Protein AF-A0A532D6Y1-F1 (afdb_monomer_lite)

Structure (mmCIF, N/CA/C/O backbone):
data_AF-A0A532D6Y1-F1
#
_entry.id   AF-A0A532D6Y1-F1
#
loop_
_atom_site.group_PDB
_atom_site.id
_atom_site.type_symbol
_atom_site.label_atom_id
_atom_site.label_alt_id
_atom_site.label_comp_id
_atom_site.label_asym_id
_atom_site.label_entity_id
_atom_site.label_seq_id
_atom_site.pdbx_PDB_ins_code
_atom_site.Cartn_x
_atom_site.Cartn_y
_atom_site.Cartn_z
_atom_site.occupancy
_atom_site.B_iso_or_equiv
_atom_site.auth_seq_id
_atom_site.auth_comp_id
_atom_site.auth_asym_id
_atom_site.auth_atom_id
_atom_site.pdbx_PDB_model_num
ATOM 1 N N . MET A 1 1 ? 25.777 5.889 53.634 1.00 52.03 1 MET A N 1
ATOM 2 C CA . MET A 1 1 ? 26.229 7.028 52.805 1.00 52.03 1 MET A CA 1
ATOM 3 C C . MET A 1 1 ? 25.010 7.654 52.154 1.00 52.03 1 MET A C 1
ATOM 5 O O . MET A 1 1 ? 24.353 7.003 51.359 1.00 52.03 1 MET A O 1
ATOM 9 N N . ILE A 1 2 ? 24.662 8.864 52.582 1.00 45.66 2 ILE A N 1
ATOM 10 C CA . ILE A 1 2 ? 23.444 9.592 52.211 1.00 45.66 2 ILE A CA 1
ATOM 11 C C . ILE A 1 2 ? 23.870 10.720 51.270 1.00 45.66 2 ILE A C 1
ATOM 13 O O . ILE A 1 2 ? 24.686 11.551 51.665 1.00 45.66 2 ILE A O 1
ATOM 17 N N . ARG A 1 3 ? 23.331 10.775 50.049 1.00 53.09 3 ARG A N 1
ATOM 18 C CA . ARG A 1 3 ? 23.412 11.973 49.201 1.00 53.09 3 ARG A CA 1
ATOM 19 C C . ARG A 1 3 ? 22.000 12.453 48.890 1.00 53.09 3 ARG A C 1
ATOM 21 O O . ARG A 1 3 ? 21.300 11.886 48.063 1.00 53.09 3 ARG A O 1
ATOM 28 N N . ARG A 1 4 ? 21.598 13.488 49.629 1.00 59.44 4 ARG A N 1
ATOM 29 C CA . ARG A 1 4 ? 20.444 14.345 49.350 1.00 59.44 4 ARG A CA 1
ATOM 30 C C . ARG A 1 4 ? 20.825 15.269 48.192 1.00 59.44 4 ARG A C 1
ATOM 32 O O . ARG A 1 4 ? 21.849 15.939 48.287 1.00 59.44 4 ARG A O 1
ATOM 39 N N . ILE A 1 5 ? 20.017 15.308 47.137 1.00 62.00 5 ILE A N 1
ATOM 40 C CA . ILE A 1 5 ? 20.066 16.360 46.115 1.00 62.00 5 ILE A CA 1
ATOM 41 C C . ILE A 1 5 ? 18.827 17.223 46.324 1.00 62.00 5 ILE A C 1
ATOM 43 O O . ILE A 1 5 ? 17.708 16.721 46.397 1.00 62.00 5 ILE A O 1
ATOM 47 N N . ALA A 1 6 ? 19.077 18.511 46.509 1.00 62.12 6 ALA A N 1
ATOM 48 C CA . ALA A 1 6 ? 18.110 19.554 46.779 1.00 62.12 6 ALA A CA 1
ATOM 49 C C . ALA A 1 6 ? 18.160 20.586 45.641 1.00 62.12 6 ALA A C 1
ATOM 51 O O . ALA A 1 6 ? 19.210 20.725 45.015 1.00 62.12 6 ALA A O 1
ATOM 52 N N . ILE A 1 7 ? 17.072 21.365 45.518 1.00 54.50 7 ILE A N 1
ATOM 53 C CA . ILE A 1 7 ? 16.975 22.670 44.827 1.00 54.50 7 ILE A CA 1
ATOM 54 C C . ILE A 1 7 ? 16.796 22.502 43.294 1.00 54.50 7 ILE A C 1
ATOM 56 O O . ILE A 1 7 ? 17.508 21.737 42.666 1.00 54.50 7 ILE A O 1
ATOM 60 N N . CYS A 1 8 ? 15.824 23.111 42.606 1.00 49.91 8 CYS A N 1
ATOM 61 C CA . CYS A 1 8 ? 15.426 24.513 42.677 1.00 49.91 8 CYS A CA 1
ATOM 62 C C . CYS A 1 8 ? 13.967 24.721 42.229 1.00 49.91 8 CYS A C 1
ATOM 64 O O . CYS A 1 8 ? 13.605 24.414 41.094 1.00 49.91 8 CYS A O 1
ATOM 66 N N . SER A 1 9 ? 13.157 25.295 43.117 1.00 57.44 9 SER A N 1
ATOM 67 C CA . SER A 1 9 ? 11.893 25.951 42.786 1.00 57.44 9 SER A CA 1
ATOM 68 C C . SER A 1 9 ? 12.198 27.379 42.344 1.00 57.44 9 SER A C 1
ATOM 70 O O . SER A 1 9 ? 12.789 28.139 43.108 1.00 57.44 9 SER A O 1
ATOM 72 N N . GLY A 1 10 ? 11.784 27.754 41.136 1.00 51.88 10 GLY A N 1
ATOM 73 C CA . GLY A 1 10 ? 11.929 29.109 40.613 1.00 51.88 10 GLY A CA 1
ATOM 74 C C . GLY A 1 10 ? 10.694 29.516 39.828 1.00 51.88 10 GLY A C 1
ATOM 75 O O . GLY A 1 10 ? 10.576 29.199 38.650 1.00 51.88 10 GLY A O 1
ATOM 76 N N . LEU A 1 11 ? 9.778 30.201 40.516 1.00 58.72 11 LEU A N 1
ATOM 77 C CA . LEU A 1 11 ? 8.664 30.945 39.938 1.00 58.72 11 LEU A CA 1
ATOM 78 C C . LEU A 1 11 ? 9.175 31.885 38.837 1.00 58.72 11 LEU A C 1
ATOM 80 O O . LEU A 1 11 ? 9.991 32.759 39.120 1.00 58.72 11 LEU A O 1
ATOM 84 N N . PHE A 1 12 ? 8.609 31.796 37.637 1.00 48.34 12 PHE A N 1
ATOM 85 C CA . PHE A 1 12 ? 8.594 32.920 36.704 1.00 48.34 12 PHE A CA 1
ATOM 86 C C . PHE A 1 12 ? 7.164 33.119 36.201 1.00 48.34 12 PHE A C 1
ATOM 88 O O . PHE A 1 12 ? 6.722 32.550 35.208 1.00 48.34 12 PHE A O 1
ATOM 95 N N . SER A 1 13 ? 6.419 33.896 36.989 1.00 63.44 13 SER A N 1
ATOM 96 C CA . SER A 1 13 ? 5.126 34.464 36.627 1.00 63.44 13 SER A CA 1
ATOM 97 C C . SER A 1 13 ? 5.389 35.692 35.756 1.00 63.44 13 SER A C 1
ATOM 99 O O . SER A 1 13 ? 5.771 36.744 36.267 1.00 63.44 13 SER A O 1
ATOM 101 N N . ILE A 1 14 ? 5.236 35.550 34.439 1.00 60.12 14 ILE A N 1
ATOM 102 C CA . ILE A 1 14 ? 5.132 36.685 33.515 1.00 60.12 14 ILE A CA 1
ATOM 103 C C . ILE A 1 14 ? 3.677 36.745 33.053 1.00 60.12 14 ILE A C 1
ATOM 105 O O . ILE A 1 14 ? 3.266 36.061 32.119 1.00 60.12 14 ILE A O 1
ATOM 109 N N . CYS A 1 15 ? 2.894 37.580 33.735 1.00 53.16 15 CYS A N 1
ATOM 110 C CA . CYS A 1 15 ? 1.608 38.071 33.251 1.00 53.16 15 CYS A CA 1
ATOM 111 C C . CYS A 1 15 ? 1.853 39.091 32.130 1.00 53.16 15 CYS A C 1
ATOM 113 O O . CYS A 1 15 ? 1.963 40.288 32.397 1.00 53.16 15 CYS A O 1
ATOM 115 N N . LEU A 1 16 ? 1.913 38.638 30.877 1.00 56.25 16 LEU A N 1
ATOM 116 C CA . LEU A 1 16 ? 1.782 39.527 29.723 1.00 56.25 16 LEU A CA 1
ATOM 117 C C . LEU A 1 16 ? 0.291 39.656 29.375 1.00 56.25 16 LEU A C 1
ATOM 119 O O . LEU A 1 16 ? -0.305 38.762 28.779 1.00 56.25 16 LEU A O 1
ATOM 123 N N . HIS A 1 17 ? -0.314 40.773 29.776 1.00 47.31 17 HIS A N 1
ATOM 124 C CA . HIS A 1 17 ? -1.652 41.167 29.340 1.00 47.31 17 HIS A CA 1
ATOM 125 C C . HIS A 1 17 ? -1.564 41.701 27.907 1.00 47.31 17 HIS A C 1
ATOM 127 O O . HIS A 1 17 ? -1.312 42.885 27.693 1.00 47.31 17 HIS A O 1
ATOM 133 N N . PHE A 1 18 ? -1.762 40.827 26.921 1.00 48.41 18 PHE A N 1
ATOM 134 C CA . PHE A 1 18 ? -2.023 41.248 25.547 1.00 48.41 18 PHE A CA 1
ATOM 135 C C . PHE A 1 18 ? -3.525 41.521 25.397 1.00 48.41 18 PHE A C 1
ATOM 137 O O . PHE A 1 18 ? -4.321 40.624 25.137 1.00 48.41 18 PHE A O 1
ATOM 144 N N . VAL A 1 19 ? -3.916 42.781 25.596 1.00 72.44 19 VAL A N 1
ATOM 145 C CA . VAL A 1 19 ? -5.193 43.313 25.104 1.00 72.44 19 VAL A CA 1
ATOM 146 C C . VAL A 1 19 ? -4.987 43.600 23.617 1.00 72.44 19 VAL A C 1
ATOM 148 O O . VAL A 1 19 ? -4.384 44.606 23.255 1.00 72.44 19 VAL A O 1
ATOM 151 N N . GLY A 1 20 ? -5.407 42.669 22.762 1.00 48.44 20 GLY A N 1
ATOM 152 C CA . GLY A 1 20 ? -5.287 42.767 21.307 1.00 48.44 20 GLY A CA 1
ATOM 153 C C . GLY A 1 20 ? -6.649 42.630 20.638 1.00 48.44 20 GLY A C 1
ATOM 154 O O . GLY A 1 20 ? -7.362 41.664 20.890 1.00 48.44 20 GLY A O 1
ATOM 155 N N . CYS A 1 21 ? -7.001 43.623 19.818 1.00 49.97 21 CYS A N 1
ATOM 156 C CA . CYS A 1 21 ? -8.245 43.746 19.063 1.00 49.97 21 CYS A CA 1
ATOM 157 C C . CYS A 1 21 ? -8.667 42.451 18.356 1.00 49.97 21 CYS A C 1
ATOM 159 O O . CYS A 1 21 ? -7.911 41.894 17.558 1.00 49.97 21 CYS A O 1
ATOM 161 N N . ALA A 1 22 ? -9.920 42.053 18.588 1.00 49.91 22 ALA A N 1
ATOM 162 C CA . ALA A 1 22 ? -10.629 41.048 17.812 1.00 49.91 22 ALA A CA 1
ATOM 163 C C . ALA A 1 22 ? -10.727 41.507 16.348 1.00 49.91 22 ALA A C 1
ATOM 165 O O . ALA A 1 22 ? -11.604 42.281 15.975 1.00 49.91 22 ALA A O 1
ATOM 166 N N . THR A 1 23 ? -9.772 41.066 15.534 1.00 61.91 23 THR A N 1
ATOM 167 C CA . THR A 1 23 ? -9.856 41.135 14.077 1.00 61.91 23 THR A CA 1
ATOM 168 C C . THR A 1 23 ? -10.396 39.781 13.658 1.00 61.91 23 THR A C 1
ATOM 170 O O . THR A 1 23 ? -9.687 38.779 13.715 1.00 61.91 23 THR A O 1
ATOM 173 N N . GLU A 1 24 ? -11.692 39.743 13.377 1.00 56.16 24 GLU A N 1
ATOM 174 C CA . GLU A 1 24 ? -12.427 38.562 12.942 1.00 56.16 24 GLU A CA 1
ATOM 175 C C . GLU A 1 24 ? -11.818 38.097 11.612 1.00 56.16 24 GLU A C 1
ATOM 177 O O . GLU A 1 24 ? -12.017 38.701 10.558 1.00 56.16 24 GLU A O 1
ATOM 182 N N . ALA A 1 25 ? -10.934 37.102 11.693 1.00 70.38 25 ALA A N 1
ATOM 183 C CA . ALA A 1 25 ? -10.268 36.544 10.531 1.00 70.38 25 ALA A CA 1
ATOM 184 C C . ALA A 1 25 ? -11.321 35.836 9.664 1.00 70.38 25 ALA A C 1
ATOM 186 O O . ALA A 1 25 ? -12.137 35.090 10.212 1.00 70.38 25 ALA A O 1
ATOM 187 N N . PRO A 1 26 ? -11.321 36.034 8.333 1.00 66.75 26 PRO A N 1
ATOM 188 C CA . PRO A 1 26 ? -12.218 35.304 7.456 1.00 66.75 26 PRO A CA 1
ATOM 189 C C . PRO A 1 26 ? -11.921 33.815 7.616 1.00 66.75 26 PRO A C 1
ATOM 191 O O . PRO A 1 26 ? -10.814 33.352 7.333 1.00 66.75 26 PRO A O 1
ATOM 194 N N . VAL A 1 27 ? -12.911 33.080 8.118 1.00 64.31 27 VAL A N 1
ATOM 195 C CA . VAL A 1 27 ? -12.910 31.623 8.129 1.00 64.31 27 VAL A CA 1
ATOM 196 C C . VAL A 1 27 ? -12.858 31.207 6.664 1.00 64.31 27 VAL A C 1
ATOM 198 O O . VAL A 1 27 ? -13.849 31.282 5.944 1.00 64.31 27 VAL A O 1
ATOM 201 N N . LEU A 1 28 ? -11.660 30.860 6.193 1.00 61.69 28 LEU A N 1
ATOM 202 C CA . LEU A 1 28 ? -11.470 30.162 4.931 1.00 61.69 28 LEU A CA 1
ATOM 203 C C . LEU A 1 28 ? -12.058 28.771 5.138 1.00 61.69 28 LEU A C 1
ATOM 205 O O . LEU A 1 28 ? -11.385 27.836 5.565 1.00 61.69 28 LEU A O 1
ATOM 209 N N . GLU A 1 29 ? -13.363 28.690 4.919 1.00 58.44 29 GLU A N 1
ATOM 210 C CA . GLU A 1 29 ? -14.120 27.460 4.820 1.00 58.44 29 GLU A CA 1
ATOM 211 C C . GLU A 1 29 ? -13.547 26.718 3.614 1.00 58.44 29 GLU A C 1
ATOM 213 O O . GLU A 1 29 ? -13.864 27.019 2.462 1.00 58.44 29 GLU A O 1
ATOM 218 N N . SER A 1 30 ? -12.575 25.840 3.882 1.00 60.78 30 SER A N 1
ATOM 219 C CA . SER A 1 30 ? -12.002 24.936 2.894 1.00 60.78 30 SER A CA 1
ATOM 220 C C . SER A 1 30 ? -13.152 24.165 2.276 1.00 60.78 30 SER A C 1
ATOM 222 O O . SER A 1 30 ? -13.682 23.231 2.878 1.00 60.78 30 SER A O 1
ATOM 224 N N . ALA A 1 31 ? -13.564 24.605 1.089 1.00 54.31 31 ALA A N 1
ATOM 225 C CA . ALA A 1 31 ? -14.539 23.918 0.279 1.00 54.31 31 ALA A CA 1
ATOM 226 C C . ALA A 1 31 ? -14.060 22.473 0.139 1.00 54.31 31 ALA A C 1
ATOM 228 O O . ALA A 1 31 ? -13.018 22.212 -0.463 1.00 54.31 31 ALA A O 1
ATOM 229 N N . LEU A 1 32 ? -14.803 21.550 0.751 1.00 50.78 32 LEU A N 1
ATOM 230 C CA . LEU A 1 32 ? -14.671 20.120 0.534 1.00 50.78 32 LEU A CA 1
ATOM 231 C C . LEU A 1 32 ? -14.993 19.865 -0.938 1.00 50.78 32 LEU A C 1
ATOM 233 O O . LEU A 1 32 ? -16.135 19.596 -1.309 1.00 50.78 32 LEU A O 1
ATOM 237 N N . THR A 1 33 ? -13.989 20.003 -1.800 1.00 49.78 33 THR A N 1
ATOM 238 C CA . THR A 1 33 ? -14.032 19.462 -3.148 1.00 49.78 33 THR A CA 1
ATOM 239 C C . THR A 1 33 ? -14.207 17.967 -2.974 1.00 49.78 33 THR A C 1
ATOM 241 O O . THR A 1 33 ? -13.297 17.270 -2.527 1.00 49.78 33 THR A O 1
ATOM 244 N N . THR A 1 34 ? -15.427 17.501 -3.226 1.00 51.66 34 THR A N 1
ATOM 245 C CA . THR A 1 34 ? -15.721 16.077 -3.321 1.00 51.66 34 THR A CA 1
ATOM 246 C C . THR A 1 34 ? -14.962 15.617 -4.550 1.00 51.66 34 THR A C 1
ATOM 248 O O . THR A 1 34 ? -15.377 15.882 -5.675 1.00 51.66 34 THR A O 1
ATOM 251 N N . ASP A 1 35 ? -13.765 15.098 -4.310 1.00 59.97 35 ASP A N 1
ATOM 252 C CA . ASP A 1 35 ? -12.865 14.614 -5.338 1.00 59.97 35 ASP A CA 1
ATOM 253 C C . ASP A 1 35 ? -13.557 13.410 -5.977 1.00 59.97 35 ASP A C 1
ATOM 255 O O . ASP A 1 35 ? -13.567 12.314 -5.416 1.00 59.97 35 ASP A O 1
ATOM 259 N N . ASP A 1 36 ? -14.212 13.639 -7.118 1.00 64.44 36 ASP A N 1
ATOM 260 C CA . ASP A 1 36 ? -14.901 12.634 -7.944 1.00 64.44 36 ASP A CA 1
ATOM 261 C C . ASP A 1 36 ? -13.874 11.729 -8.656 1.00 64.44 36 ASP A C 1
ATOM 263 O O . ASP A 1 36 ? -14.024 11.316 -9.808 1.00 64.44 36 ASP A O 1
ATOM 267 N N . SER A 1 37 ? -12.753 11.474 -7.977 1.00 74.62 37 SER A N 1
ATOM 268 C CA . SER A 1 37 ? -11.718 10.573 -8.427 1.00 74.62 37 SER A CA 1
ATOM 269 C C . SER A 1 37 ? -12.253 9.153 -8.315 1.00 74.62 37 SER A C 1
ATOM 271 O O . SER A 1 37 ? -12.848 8.733 -7.317 1.00 74.62 37 SER A O 1
ATOM 273 N N . LYS A 1 38 ? -12.058 8.402 -9.392 1.00 84.44 38 LYS A N 1
ATOM 274 C CA . LYS A 1 38 ? -12.411 6.993 -9.458 1.00 84.44 38 LYS A CA 1
ATOM 275 C C . LYS A 1 38 ? -11.779 6.249 -8.271 1.00 84.44 38 LYS A C 1
ATOM 277 O O . LYS A 1 38 ? -10.580 6.411 -8.040 1.00 84.44 38 LYS A O 1
ATOM 282 N N . PRO A 1 39 ? -12.533 5.381 -7.573 1.00 89.75 39 PRO A N 1
ATOM 283 C CA . PRO A 1 39 ? -12.017 4.663 -6.417 1.00 89.75 39 PRO A CA 1
ATOM 284 C C . PRO A 1 39 ? -10.792 3.830 -6.802 1.00 89.75 39 PRO A C 1
ATOM 286 O O . PRO A 1 39 ? -10.849 2.968 -7.690 1.00 89.75 39 PRO A O 1
ATOM 289 N N . THR A 1 40 ? -9.672 4.081 -6.129 1.00 95.19 40 THR A N 1
ATOM 290 C CA . THR A 1 40 ? -8.448 3.305 -6.305 1.00 95.19 40 THR A CA 1
ATOM 291 C C . THR A 1 40 ? -8.596 1.987 -5.558 1.00 95.19 40 THR A C 1
ATOM 293 O O . THR A 1 40 ? -8.738 1.961 -4.338 1.00 95.19 40 THR A O 1
ATOM 296 N N . THR A 1 41 ? -8.585 0.880 -6.296 1.00 96.56 41 THR A N 1
ATOM 297 C CA . THR A 1 41 ? -8.821 -0.458 -5.743 1.00 96.56 41 THR A CA 1
ATOM 298 C C . THR A 1 41 ? -7.575 -1.324 -5.805 1.00 96.56 41 THR A C 1
ATOM 300 O O . THR A 1 41 ? -6.733 -1.175 -6.693 1.00 96.56 41 THR A O 1
ATOM 303 N N . VAL A 1 42 ? -7.470 -2.250 -4.858 1.00 97.00 42 VAL A N 1
ATOM 304 C CA . VAL A 1 42 ? -6.396 -3.230 -4.764 1.00 97.00 42 VAL A CA 1
ATOM 305 C C . VAL A 1 42 ? -6.965 -4.609 -4.450 1.00 97.00 42 VAL A C 1
ATOM 307 O O . VAL A 1 42 ? -7.979 -4.723 -3.765 1.00 97.00 42 VAL A O 1
ATOM 310 N N . GLN A 1 43 ? -6.319 -5.653 -4.961 1.00 97.38 43 GLN A N 1
ATOM 311 C CA . GLN A 1 43 ? -6.691 -7.041 -4.708 1.00 97.38 43 GLN A CA 1
ATOM 312 C C . GLN A 1 43 ? -5.643 -7.680 -3.796 1.00 97.38 43 GLN A C 1
ATOM 314 O O . GLN A 1 43 ? -4.449 -7.601 -4.082 1.00 97.38 43 GLN A O 1
ATOM 319 N N . LEU A 1 44 ? -6.102 -8.317 -2.722 1.00 97.88 44 LEU A N 1
ATOM 320 C CA . LEU A 1 44 ? -5.303 -9.186 -1.868 1.00 97.88 44 LEU A CA 1
ATOM 321 C C . LEU A 1 44 ? -5.673 -10.637 -2.169 1.00 97.88 44 LEU A C 1
ATOM 323 O O . LEU A 1 44 ? -6.847 -11.011 -2.089 1.00 97.88 44 LEU A O 1
ATOM 327 N N . ASP A 1 45 ? -4.677 -11.444 -2.520 1.00 97.12 45 ASP A N 1
ATOM 328 C CA . ASP A 1 45 ? -4.883 -12.850 -2.888 1.00 97.12 45 ASP A CA 1
ATOM 329 C C . ASP A 1 45 ? -5.002 -13.769 -1.663 1.00 97.12 45 ASP A C 1
ATOM 331 O O . ASP A 1 45 ? -5.581 -14.852 -1.740 1.00 97.12 45 ASP A O 1
ATOM 335 N N . GLN A 1 46 ? -4.473 -13.333 -0.519 1.00 97.81 46 GLN A N 1
ATOM 336 C CA . GLN A 1 46 ? -4.479 -14.055 0.752 1.00 97.81 46 GLN A CA 1
ATOM 337 C C . GLN A 1 46 ? -4.746 -13.088 1.909 1.00 97.81 46 GLN A C 1
ATOM 339 O O . GLN A 1 46 ? -4.714 -11.870 1.730 1.00 97.81 46 GLN A O 1
ATOM 344 N N . ALA A 1 47 ? -5.033 -13.634 3.092 1.00 98.12 47 ALA A N 1
ATOM 345 C CA . ALA A 1 47 ? -5.152 -12.822 4.295 1.00 98.12 47 ALA A CA 1
ATOM 346 C C . ALA A 1 47 ? -3.775 -12.275 4.695 1.00 98.12 47 ALA A C 1
ATOM 348 O O . ALA A 1 47 ? -2.809 -13.031 4.750 1.00 98.12 47 ALA A O 1
ATOM 349 N N . VAL A 1 48 ? -3.695 -10.977 4.979 1.00 97.94 48 VAL A N 1
ATOM 350 C CA . VAL A 1 48 ? -2.450 -10.287 5.337 1.00 97.94 48 VAL A CA 1
ATOM 351 C C . VAL A 1 48 ? -2.624 -9.599 6.684 1.00 97.94 48 VAL A C 1
ATOM 353 O O . VAL A 1 48 ? -3.612 -8.906 6.932 1.00 97.94 48 VAL A O 1
ATOM 356 N N . HIS A 1 49 ? -1.649 -9.778 7.562 1.00 97.88 49 HIS A N 1
ATOM 357 C CA . HIS A 1 49 ? -1.551 -9.086 8.836 1.00 97.88 49 HIS A CA 1
ATOM 358 C C . HIS A 1 49 ? -0.840 -7.750 8.647 1.00 97.88 49 HIS A C 1
ATOM 360 O O . HIS A 1 49 ? 0.339 -7.719 8.304 1.00 97.88 49 HIS A O 1
ATOM 366 N N . PHE A 1 50 ? -1.524 -6.652 8.940 1.00 97.00 50 PHE A N 1
ATOM 367 C CA . PHE A 1 50 ? -0.946 -5.311 8.984 1.00 97.00 50 PHE A CA 1
ATOM 368 C C . PHE A 1 50 ? -0.894 -4.797 10.424 1.00 97.00 50 PHE A C 1
ATOM 370 O O . PHE A 1 50 ? -1.591 -5.302 11.307 1.00 97.00 50 PHE A O 1
ATOM 377 N N . SER A 1 51 ? -0.085 -3.769 10.665 1.00 96.06 51 SER A N 1
ATOM 378 C CA . SER A 1 51 ? -0.161 -2.999 11.910 1.00 96.06 51 SER A CA 1
ATOM 379 C C . SER A 1 51 ? -1.261 -1.948 11.812 1.00 96.06 51 SER A C 1
ATOM 381 O O . SER A 1 51 ? -1.430 -1.339 10.761 1.00 96.06 51 SER A O 1
ATOM 383 N N . THR A 1 52 ? -1.992 -1.696 12.892 1.00 97.00 52 THR A N 1
ATOM 384 C CA . THR A 1 52 ? -2.870 -0.526 13.027 1.00 97.00 52 THR A CA 1
ATOM 385 C C . THR A 1 52 ? -2.047 0.703 13.430 1.00 97.00 52 THR A C 1
ATOM 387 O O . THR A 1 52 ? -0.912 0.547 13.895 1.00 97.00 52 THR A O 1
ATOM 390 N N . PRO A 1 53 ? -2.576 1.933 13.293 1.00 95.50 53 PRO A N 1
ATOM 391 C CA . PRO A 1 53 ? -1.899 3.143 13.774 1.00 95.50 53 PRO A CA 1
ATOM 392 C C . PRO A 1 53 ? -1.526 3.106 15.266 1.00 95.50 53 PRO A C 1
ATOM 394 O O . PRO A 1 53 ? -0.561 3.741 15.682 1.00 95.50 53 PRO A O 1
ATOM 397 N N . GLU A 1 54 ? -2.253 2.328 16.070 1.00 94.94 54 GLU A N 1
ATOM 398 C CA . GLU A 1 54 ? -1.999 2.102 17.498 1.00 94.94 54 GLU A CA 1
ATOM 399 C C . GLU A 1 54 ? -0.939 1.015 17.759 1.00 94.94 54 GLU A C 1
ATOM 401 O O . GLU A 1 54 ? -0.613 0.728 18.911 1.00 94.94 54 GLU A O 1
ATOM 406 N N . GLY A 1 55 ? -0.409 0.389 16.704 1.00 92.31 55 GLY A N 1
ATOM 407 C CA . GLY A 1 55 ? 0.579 -0.686 16.773 1.00 92.31 55 GLY A CA 1
ATOM 40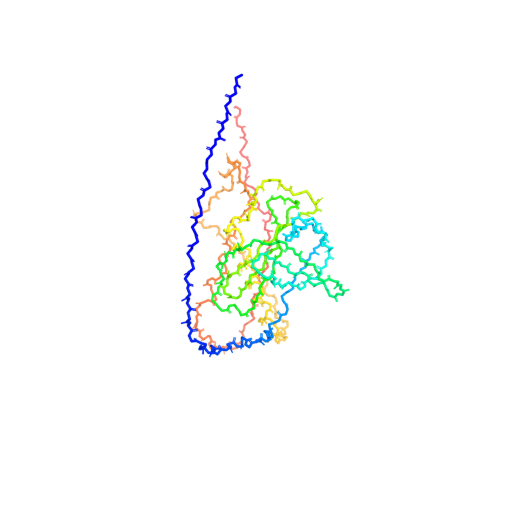8 C C . GLY A 1 55 ? -0.004 -2.075 17.050 1.00 92.31 55 GLY A C 1
ATOM 409 O O . GLY A 1 55 ? 0.760 -3.016 17.264 1.00 92.31 55 GLY A O 1
ATOM 410 N N . ALA A 1 56 ? -1.331 -2.233 17.052 1.00 94.75 56 ALA A N 1
ATOM 411 C CA . ALA A 1 56 ? -1.961 -3.547 17.151 1.00 94.75 56 ALA A CA 1
ATOM 412 C C . ALA A 1 56 ? -1.858 -4.302 15.816 1.00 94.75 56 ALA A C 1
ATOM 414 O O . ALA A 1 56 ? -1.690 -3.692 14.766 1.00 94.75 56 ALA A O 1
ATOM 415 N N . SER A 1 57 ? -1.982 -5.631 15.831 1.00 95.12 57 SER A N 1
ATOM 416 C CA . SER A 1 57 ? -2.083 -6.410 14.591 1.00 95.12 57 SER A CA 1
ATOM 417 C C . SER A 1 57 ? -3.540 -6.477 14.129 1.00 95.12 57 SER A C 1
ATOM 419 O O . SER A 1 57 ? -4.423 -6.829 14.914 1.00 95.12 57 SER A O 1
ATOM 421 N N . ALA A 1 58 ? -3.786 -6.165 12.858 1.00 96.69 58 ALA A N 1
ATOM 422 C CA . ALA A 1 58 ? -5.069 -6.323 12.188 1.00 96.69 58 ALA A CA 1
ATOM 423 C C . ALA A 1 58 ? -4.936 -7.307 11.023 1.00 96.69 58 ALA A C 1
ATOM 425 O O . ALA A 1 58 ? -4.047 -7.176 10.183 1.00 96.69 58 ALA A O 1
ATOM 426 N N . VAL A 1 59 ? -5.845 -8.280 10.960 1.00 98.06 59 VAL A N 1
ATOM 427 C CA . VAL A 1 59 ? -5.912 -9.244 9.856 1.00 98.06 59 VAL A CA 1
ATOM 428 C C . VAL A 1 59 ? -6.854 -8.706 8.792 1.00 98.06 59 VAL A C 1
ATOM 430 O O . VAL A 1 59 ? -8.040 -8.507 9.055 1.00 98.06 59 VAL A O 1
ATOM 433 N N . VAL A 1 60 ? -6.333 -8.490 7.590 1.00 98.12 60 VAL A N 1
ATOM 434 C CA . VAL A 1 60 ? -7.113 -8.105 6.415 1.00 98.12 60 VAL A CA 1
ATOM 435 C C . VAL A 1 60 ? -7.330 -9.363 5.575 1.00 98.12 60 VAL A C 1
ATOM 437 O O . VAL A 1 60 ? -6.351 -9.934 5.098 1.00 98.12 60 VAL A O 1
ATOM 440 N N . PRO A 1 61 ? -8.575 -9.846 5.413 1.00 98.12 61 PRO A N 1
ATOM 441 C CA . PRO A 1 61 ? -8.858 -11.019 4.589 1.00 98.12 61 PRO A CA 1
ATOM 442 C C . PRO A 1 61 ? -8.441 -10.846 3.120 1.00 98.12 61 PRO A C 1
ATOM 444 O O . PRO A 1 61 ? -8.215 -9.739 2.640 1.00 98.12 61 PRO A O 1
ATOM 447 N N . ALA A 1 62 ? -8.395 -11.953 2.378 1.00 97.88 62 ALA A N 1
ATOM 448 C CA . ALA A 1 62 ? -8.293 -11.891 0.922 1.00 97.88 62 ALA A CA 1
ATOM 449 C C . ALA A 1 62 ? -9.539 -11.206 0.330 1.00 97.88 62 ALA A C 1
ATOM 451 O O . ALA A 1 62 ? -10.661 -11.445 0.788 1.00 97.88 62 ALA A O 1
ATOM 452 N N . GLY A 1 63 ? -9.364 -10.383 -0.704 1.00 97.44 63 GLY A N 1
ATOM 453 C CA . GLY A 1 63 ? -10.472 -9.651 -1.314 1.00 97.44 63 GLY A CA 1
ATOM 454 C C . GLY A 1 63 ? -10.059 -8.401 -2.085 1.00 97.44 63 GLY A C 1
ATOM 455 O O . GLY A 1 63 ? -8.881 -8.067 -2.184 1.00 97.44 63 GLY A O 1
ATOM 456 N N . SER A 1 64 ? -11.062 -7.715 -2.636 1.00 97.25 64 SER A N 1
ATOM 457 C CA . SER A 1 64 ? -10.900 -6.412 -3.284 1.00 97.25 64 SER A CA 1
ATOM 458 C C . SER A 1 64 ? -11.216 -5.300 -2.290 1.00 97.25 64 SER A C 1
ATOM 460 O O . SER A 1 64 ? -12.272 -5.316 -1.651 1.00 97.25 64 SER A O 1
ATOM 462 N N . TYR A 1 65 ? -10.332 -4.312 -2.213 1.00 98.12 65 TYR A N 1
ATOM 463 C CA . TYR 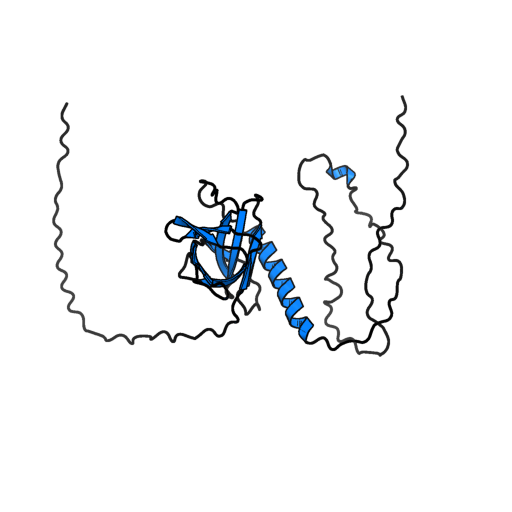A 1 65 ? -10.423 -3.195 -1.280 1.00 98.12 65 TYR A CA 1
ATOM 464 C C . TYR A 1 65 ? -10.271 -1.873 -2.018 1.00 98.12 65 TYR A C 1
ATOM 466 O O . TYR A 1 65 ? -9.379 -1.721 -2.849 1.00 98.12 65 TYR A O 1
ATOM 474 N N . GLU A 1 66 ? -11.125 -0.907 -1.702 1.00 97.56 66 GLU A N 1
ATOM 475 C CA . GLU A 1 66 ? -10.877 0.497 -2.016 1.00 97.56 66 GLU A CA 1
ATOM 476 C C . GLU A 1 66 ? -9.876 1.055 -0.998 1.00 97.56 66 GLU A C 1
ATOM 478 O O . GLU A 1 66 ? -10.022 0.837 0.208 1.00 97.56 66 GLU A O 1
ATOM 483 N N . VAL A 1 67 ? -8.849 1.745 -1.489 1.00 97.62 67 VAL A N 1
ATOM 484 C CA . VAL A 1 67 ? -7.757 2.283 -0.675 1.00 97.62 67 VAL A CA 1
ATOM 485 C C . VAL A 1 67 ? -7.888 3.797 -0.594 1.00 97.62 67 VAL A C 1
ATOM 487 O O . VAL A 1 67 ? -7.957 4.475 -1.619 1.00 97.62 67 VAL A O 1
ATOM 490 N N . LYS A 1 68 ? -7.901 4.326 0.630 1.00 96.31 68 LYS A N 1
ATOM 491 C CA . LYS A 1 68 ? -7.935 5.768 0.918 1.00 96.31 68 LYS A CA 1
ATOM 492 C C . LYS A 1 68 ? -6.866 6.138 1.931 1.00 96.31 68 LYS A C 1
ATOM 494 O O . LYS A 1 68 ? -6.493 5.321 2.767 1.00 96.31 68 LYS A O 1
ATOM 499 N N . THR A 1 69 ? -6.400 7.379 1.895 1.00 96.44 69 THR A N 1
ATOM 500 C CA . THR A 1 69 ? -5.534 7.914 2.950 1.00 96.44 69 THR A CA 1
ATOM 501 C C . THR A 1 69 ? -6.375 8.368 4.141 1.00 96.44 69 THR A C 1
ATOM 503 O O . THR A 1 69 ? -7.464 8.920 3.979 1.00 96.44 69 THR A O 1
ATOM 506 N N . VAL A 1 70 ? -5.880 8.125 5.355 1.00 96.56 70 VAL A N 1
ATOM 507 C CA . VAL A 1 70 ? -6.470 8.645 6.594 1.00 96.56 70 VAL A CA 1
ATOM 508 C C . VAL A 1 70 ? -5.369 9.340 7.382 1.00 96.56 70 VAL A C 1
ATOM 510 O O . VAL A 1 70 ? -4.552 8.712 8.050 1.00 96.56 70 VAL A O 1
ATOM 513 N N . GLY A 1 71 ? -5.325 10.666 7.280 1.00 94.88 71 GLY A N 1
ATOM 514 C CA . GLY A 1 71 ? -4.215 11.446 7.822 1.00 94.88 71 GLY A CA 1
ATOM 515 C C . GLY A 1 71 ? -2.907 11.209 7.058 1.00 94.88 71 GLY A C 1
ATOM 516 O O . GLY A 1 71 ? -2.913 10.834 5.889 1.00 94.88 71 GLY A O 1
ATOM 517 N N . ALA A 1 72 ? -1.777 11.465 7.721 1.00 94.38 72 ALA A N 1
ATOM 518 C CA . ALA A 1 72 ? -0.454 11.466 7.088 1.00 94.38 72 ALA A CA 1
ATOM 519 C C . ALA A 1 72 ? 0.286 10.115 7.139 1.00 94.38 72 ALA A C 1
ATOM 521 O O . ALA A 1 72 ? 1.338 9.987 6.526 1.00 94.38 72 ALA A O 1
ATOM 522 N N . ALA A 1 73 ? -0.208 9.141 7.907 1.00 96.06 73 ALA A N 1
ATOM 523 C CA . ALA A 1 73 ? 0.521 7.904 8.211 1.00 96.06 73 ALA A CA 1
ATOM 524 C C . ALA A 1 73 ? -0.407 6.684 8.368 1.00 96.06 73 ALA A C 1
ATOM 526 O O . ALA A 1 73 ? -0.113 5.746 9.112 1.00 96.06 73 ALA A O 1
ATOM 527 N N . ALA A 1 74 ? -1.569 6.708 7.713 1.00 97.44 74 ALA A N 1
ATOM 528 C CA . ALA A 1 74 ? -2.477 5.573 7.721 1.00 97.44 74 ALA A CA 1
ATOM 529 C C . ALA A 1 74 ? -3.246 5.443 6.406 1.00 97.44 74 ALA A C 1
ATOM 531 O O . ALA A 1 74 ? -3.542 6.426 5.720 1.00 97.44 74 ALA A O 1
ATOM 532 N N . LEU A 1 75 ? -3.584 4.198 6.086 1.00 98.19 75 LEU A N 1
ATOM 533 C CA . LEU A 1 75 ? -4.428 3.826 4.962 1.00 98.19 75 LEU A CA 1
ATOM 534 C C . LEU A 1 75 ? -5.716 3.197 5.482 1.00 98.19 75 LEU A C 1
ATOM 536 O O . LEU A 1 75 ? -5.698 2.403 6.419 1.00 98.19 75 LEU A O 1
ATOM 540 N N . GLN A 1 76 ? -6.835 3.535 4.857 1.00 98.12 76 GLN A N 1
ATOM 541 C CA . GLN A 1 76 ? -8.110 2.865 5.046 1.00 98.12 76 GLN A CA 1
ATOM 542 C C . GLN A 1 76 ? -8.358 1.902 3.890 1.00 98.12 76 GLN A C 1
ATOM 544 O O . GLN A 1 76 ? -8.313 2.297 2.726 1.00 98.12 76 GLN A O 1
ATOM 549 N N . LEU A 1 77 ? -8.660 0.653 4.235 1.00 98.38 77 LEU A N 1
ATOM 550 C CA . LEU A 1 77 ? -9.068 -0.402 3.319 1.00 98.38 77 LEU A CA 1
ATOM 551 C C . LEU A 1 77 ? -10.563 -0.652 3.492 1.00 98.38 77 LEU A C 1
ATOM 553 O O . LEU A 1 77 ? -10.996 -1.184 4.517 1.00 98.38 77 LEU A O 1
ATOM 557 N N . ALA A 1 78 ? -11.355 -0.267 2.497 1.00 98.06 78 ALA A N 1
ATOM 558 C CA . ALA A 1 78 ? -12.797 -0.474 2.488 1.00 98.06 78 ALA A CA 1
ATOM 559 C C . ALA A 1 78 ? -13.155 -1.668 1.578 1.00 98.06 78 ALA A C 1
ATOM 561 O O . ALA A 1 78 ? -13.010 -1.570 0.357 1.00 98.06 78 ALA A O 1
ATOM 562 N N . PRO A 1 79 ? -13.598 -2.814 2.131 1.00 97.62 79 PRO A N 1
ATOM 563 C CA . PRO A 1 79 ? -14.093 -3.925 1.319 1.00 97.62 79 PRO A CA 1
ATOM 564 C C . PRO A 1 79 ? -15.449 -3.579 0.688 1.00 97.62 79 PRO A C 1
ATOM 566 O O . PRO A 1 79 ? -16.220 -2.802 1.247 1.00 97.62 79 PRO A O 1
ATOM 569 N N . SER A 1 80 ? -15.815 -4.235 -0.417 1.00 91.12 80 SER A N 1
ATOM 570 C CA . SER A 1 80 ? -17.083 -3.985 -1.137 1.00 91.12 80 SER A CA 1
ATOM 571 C C . SER A 1 80 ? -18.378 -4.330 -0.371 1.00 91.12 80 SER A C 1
ATOM 573 O O . SER A 1 80 ? -19.463 -4.215 -0.932 1.00 91.12 80 SER A O 1
ATOM 575 N N . GLY A 1 81 ? -18.304 -4.759 0.891 1.00 89.62 81 GLY A N 1
ATOM 576 C CA . GLY A 1 81 ? -19.472 -5.182 1.672 1.00 89.62 81 GLY A CA 1
ATOM 577 C C . GLY A 1 81 ? -19.204 -5.366 3.165 1.00 89.62 81 GLY A C 1
ATOM 578 O O . GLY A 1 81 ? -19.800 -6.241 3.786 1.00 89.62 81 GLY A O 1
ATOM 579 N N . GLY A 1 82 ? -18.288 -4.590 3.746 1.00 93.62 82 GLY A N 1
ATOM 580 C CA . GLY A 1 82 ? -17.897 -4.739 5.149 1.00 93.62 82 GLY A CA 1
ATOM 581 C C . GLY A 1 82 ? -17.429 -3.436 5.785 1.00 93.62 82 GLY A C 1
ATOM 582 O O . GLY A 1 82 ? -17.446 -2.378 5.157 1.00 93.62 82 GLY A O 1
ATOM 583 N N . ALA A 1 83 ? -17.020 -3.520 7.050 1.00 97.06 83 ALA A N 1
ATOM 584 C CA . ALA A 1 83 ? -16.469 -2.376 7.762 1.00 97.06 83 ALA A CA 1
ATOM 585 C C . ALA A 1 83 ? -15.065 -2.032 7.228 1.00 97.06 83 ALA A C 1
ATOM 587 O O . ALA A 1 83 ? -14.278 -2.948 6.965 1.00 97.06 83 ALA A O 1
ATOM 588 N N . PRO A 1 84 ? -14.734 -0.739 7.077 1.00 97.75 84 PRO A N 1
ATOM 589 C CA . PRO A 1 84 ? -13.394 -0.327 6.693 1.00 97.75 84 PRO A CA 1
ATOM 590 C C . PRO A 1 84 ? -12.386 -0.640 7.804 1.00 97.75 84 PRO A C 1
ATOM 592 O O . PRO A 1 84 ? -12.693 -0.504 8.989 1.00 97.75 84 PRO A O 1
ATOM 595 N N . LEU A 1 85 ? -11.166 -1.010 7.416 1.00 98.12 85 LEU A N 1
ATOM 596 C CA . LEU A 1 85 ? -10.039 -1.210 8.328 1.00 98.12 85 LEU A CA 1
ATOM 597 C C . LEU A 1 85 ? -9.013 -0.099 8.131 1.00 98.12 85 LEU A C 1
ATOM 599 O O . LEU A 1 85 ? -8.748 0.290 6.998 1.00 98.12 85 LEU A O 1
ATOM 603 N N . VAL A 1 86 ? -8.423 0.397 9.219 1.00 98.25 86 VAL A N 1
ATOM 604 C CA . VAL A 1 86 ? -7.342 1.389 9.165 1.00 98.25 86 VAL A CA 1
ATOM 605 C C . VAL A 1 86 ? -6.030 0.710 9.539 1.00 98.25 86 VAL A C 1
ATOM 607 O O . VAL A 1 86 ? -5.926 0.094 10.599 1.00 98.25 86 VAL A O 1
ATOM 610 N N . ILE A 1 87 ? -5.036 0.828 8.666 1.00 98.00 87 ILE A N 1
ATOM 611 C CA . ILE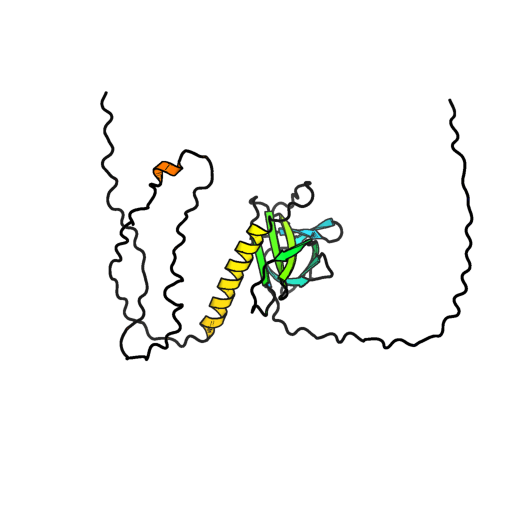 A 1 87 ? -3.700 0.261 8.834 1.00 98.00 87 ILE A CA 1
ATOM 612 C C . ILE A 1 87 ? -2.657 1.378 8.878 1.00 98.00 87 ILE A C 1
ATOM 614 O O . ILE A 1 87 ? -2.815 2.420 8.239 1.00 98.00 87 ILE A O 1
ATOM 618 N N . ALA A 1 88 ? -1.594 1.166 9.643 1.00 96.75 88 ALA A N 1
ATOM 619 C CA . ALA A 1 88 ? -0.440 2.046 9.691 1.00 96.75 88 ALA A CA 1
ATOM 620 C C . ALA A 1 88 ? 0.306 2.010 8.356 1.00 96.75 88 ALA A C 1
ATOM 622 O O . ALA A 1 88 ? 0.509 0.947 7.766 1.00 96.75 88 ALA A O 1
ATOM 623 N N . ALA A 1 89 ? 0.742 3.182 7.913 1.00 96.56 89 ALA A N 1
ATOM 624 C CA . ALA A 1 89 ? 1.563 3.340 6.727 1.00 96.56 89 ALA A CA 1
ATOM 625 C C . ALA A 1 89 ? 2.636 4.405 6.972 1.00 96.56 89 ALA A C 1
ATOM 627 O O . ALA A 1 89 ? 2.436 5.351 7.734 1.00 96.56 89 ALA A O 1
ATOM 628 N N . ALA A 1 90 ? 3.778 4.263 6.317 1.00 94.75 90 ALA A N 1
ATOM 629 C CA . ALA A 1 90 ? 4.840 5.251 6.335 1.00 94.75 90 ALA A CA 1
ATOM 630 C C . ALA A 1 90 ? 4.746 6.152 5.094 1.00 94.75 90 ALA A C 1
ATOM 632 O O . ALA A 1 90 ? 4.478 5.645 4.003 1.00 94.75 90 ALA A O 1
ATOM 633 N N . PRO A 1 91 ? 5.001 7.465 5.224 1.00 95.00 91 PRO A N 1
ATOM 634 C CA . PRO A 1 91 ? 5.199 8.337 4.076 1.00 95.00 91 PRO A CA 1
ATOM 635 C C . PRO A 1 91 ? 6.311 7.818 3.169 1.00 95.00 91 PRO A C 1
ATOM 637 O O . PRO A 1 91 ? 7.426 7.550 3.620 1.00 95.00 91 PRO A O 1
ATOM 640 N N . SER A 1 92 ? 6.013 7.729 1.882 1.00 92.69 92 SER A N 1
ATOM 641 C CA . SER A 1 92 ? 6.954 7.393 0.824 1.00 92.69 92 SER A CA 1
ATOM 642 C C . SER A 1 92 ? 6.875 8.447 -0.280 1.00 92.69 92 SER A C 1
ATOM 644 O O . SER A 1 92 ? 5.894 9.179 -0.416 1.00 92.69 92 SER A O 1
ATOM 646 N N . ALA A 1 93 ? 7.942 8.574 -1.063 1.00 89.12 93 ALA A N 1
ATOM 647 C CA . ALA A 1 93 ? 7.970 9.464 -2.214 1.00 89.12 93 ALA A CA 1
ATOM 648 C C . ALA A 1 93 ? 8.326 8.651 -3.451 1.00 89.12 93 ALA A C 1
ATOM 650 O O . ALA A 1 93 ? 9.351 7.960 -3.488 1.00 89.12 93 ALA A O 1
ATOM 651 N N . HIS A 1 94 ? 7.492 8.752 -4.480 1.00 85.50 94 HIS A N 1
ATOM 652 C CA . HIS A 1 94 ? 7.712 8.048 -5.732 1.00 85.50 94 HIS A CA 1
ATOM 653 C C . HIS A 1 94 ? 7.838 9.051 -6.869 1.00 85.50 94 HIS A C 1
ATOM 655 O O . HIS A 1 94 ? 7.089 10.021 -6.961 1.00 85.50 94 HIS A O 1
ATOM 661 N N . ALA A 1 95 ? 8.793 8.798 -7.767 1.00 78.50 95 ALA A N 1
ATOM 662 C CA . ALA A 1 95 ? 8.891 9.526 -9.022 1.00 78.50 95 ALA A CA 1
ATOM 663 C C . ALA A 1 95 ? 7.685 9.158 -9.901 1.00 78.50 95 ALA A C 1
ATOM 665 O O . ALA A 1 95 ? 7.736 8.223 -10.705 1.00 78.50 95 ALA A O 1
ATOM 666 N N . TYR A 1 96 ? 6.579 9.865 -9.695 1.00 72.81 96 TYR A N 1
ATOM 667 C CA . TYR A 1 96 ? 5.356 9.718 -10.467 1.00 72.81 96 TYR A CA 1
ATOM 668 C C . TYR A 1 96 ? 5.493 10.523 -11.760 1.00 72.81 96 TYR A C 1
ATOM 670 O O . TYR A 1 96 ? 5.964 11.663 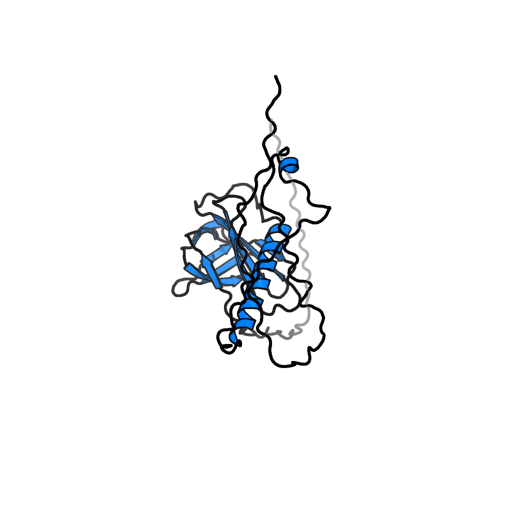-11.758 1.00 72.81 96 TYR A O 1
ATOM 678 N N . ARG A 1 97 ? 5.179 9.907 -12.904 1.00 72.50 97 ARG A N 1
ATOM 679 C CA . ARG A 1 97 ? 5.376 10.561 -14.204 1.00 72.50 97 ARG A CA 1
ATOM 680 C C . ARG A 1 97 ? 4.372 11.695 -14.391 1.00 72.50 97 ARG A C 1
ATOM 682 O O . ARG A 1 97 ? 3.190 11.549 -14.092 1.00 72.50 97 ARG A O 1
ATOM 689 N N . ALA A 1 98 ? 4.840 12.780 -15.007 1.00 66.62 98 ALA A N 1
ATOM 690 C CA . ALA A 1 98 ? 3.975 13.843 -15.498 1.00 66.62 98 ALA A CA 1
ATOM 691 C C . ALA A 1 98 ? 2.878 13.260 -16.412 1.00 66.62 98 ALA A C 1
ATOM 693 O O . ALA A 1 98 ? 3.181 12.552 -17.375 1.00 66.62 98 ALA A O 1
ATOM 694 N N . GLY A 1 99 ? 1.615 13.560 -16.095 1.00 74.81 99 GLY A N 1
ATOM 695 C CA . GLY A 1 99 ? 0.443 13.168 -16.888 1.00 74.81 99 GLY A CA 1
ATOM 696 C C . GLY A 1 99 ? -0.432 12.065 -16.289 1.00 74.81 99 GLY A C 1
ATOM 697 O O . GLY A 1 99 ? -1.423 11.693 -16.912 1.00 74.81 99 GLY A O 1
ATOM 698 N N . GLN A 1 100 ? -0.109 11.542 -15.107 1.00 80.56 100 GLN A N 1
ATOM 699 C CA . GLN A 1 100 ? -0.963 10.566 -14.438 1.00 80.56 100 GLN A CA 1
ATOM 700 C C . GLN A 1 100 ? -1.968 11.278 -13.521 1.00 80.56 100 GLN A C 1
ATOM 702 O O . GLN A 1 100 ? -1.593 11.946 -12.564 1.00 80.56 100 GLN A O 1
ATOM 707 N N . THR A 1 101 ? -3.251 11.168 -13.862 1.00 87.44 101 THR A N 1
ATOM 708 C CA . THR A 1 101 ? -4.349 11.942 -13.255 1.00 87.44 101 THR A CA 1
ATOM 709 C C . THR A 1 101 ? -5.140 11.171 -12.205 1.00 87.44 101 THR A C 1
ATOM 711 O O . THR A 1 101 ? -6.052 11.725 -11.608 1.00 87.44 101 THR A O 1
ATOM 714 N N . GLU A 1 102 ? -4.825 9.892 -12.004 1.00 90.62 102 GLU A N 1
ATOM 715 C CA . GLU A 1 102 ? -5.505 9.020 -11.046 1.00 90.62 102 GLU A CA 1
ATOM 716 C C . GLU A 1 102 ? -4.504 8.513 -9.991 1.00 90.62 102 GLU A C 1
ATOM 718 O O . GLU A 1 102 ? -3.336 8.262 -10.335 1.00 90.62 102 GLU A O 1
ATOM 723 N N . PRO A 1 103 ? -4.937 8.332 -8.729 1.00 93.44 103 PRO A N 1
ATOM 724 C CA . PRO A 1 103 ? -4.131 7.666 -7.717 1.00 93.44 103 PRO A CA 1
ATOM 725 C C . PRO A 1 103 ? -3.939 6.186 -8.062 1.00 93.44 103 PRO A C 1
ATOM 727 O O . PRO A 1 103 ? -4.771 5.558 -8.725 1.00 93.44 103 PRO A O 1
ATOM 730 N N . LEU A 1 104 ? -2.840 5.610 -7.582 1.00 93.94 104 LEU A N 1
ATOM 731 C CA . LEU A 1 104 ? -2.460 4.228 -7.848 1.00 93.94 104 LEU A CA 1
ATOM 732 C C . LEU A 1 104 ? -2.274 3.458 -6.538 1.00 93.94 104 LEU A C 1
ATOM 734 O O . LEU A 1 104 ? -1.478 3.857 -5.697 1.00 93.94 104 LEU A O 1
ATOM 738 N N . ALA A 1 105 ? -2.947 2.315 -6.404 1.00 96.19 105 ALA A N 1
ATOM 739 C CA . ALA A 1 105 ? -2.711 1.354 -5.329 1.00 96.19 105 ALA A CA 1
ATOM 740 C C . ALA A 1 105 ? -2.102 0.073 -5.895 1.00 96.19 105 ALA A C 1
ATOM 742 O O . ALA A 1 105 ? -2.525 -0.421 -6.946 1.00 96.19 105 ALA A O 1
ATOM 743 N N . VAL A 1 106 ? -1.104 -0.469 -5.202 1.00 95.38 106 VAL A N 1
ATOM 744 C CA . VAL A 1 106 ? -0.343 -1.631 -5.654 1.00 95.38 106 VAL A CA 1
ATOM 745 C C . VAL A 1 106 ? 0.042 -2.508 -4.473 1.00 95.38 106 VAL A C 1
ATOM 747 O O . VAL A 1 106 ? 0.493 -2.004 -3.453 1.00 95.38 106 VAL A O 1
ATOM 750 N N . VAL A 1 107 ? -0.094 -3.821 -4.643 1.00 96.56 107 VAL A N 1
ATOM 751 C CA . VAL A 1 107 ? 0.436 -4.833 -3.722 1.00 96.56 107 VAL A CA 1
ATOM 752 C C . VAL A 1 107 ? 1.664 -5.469 -4.359 1.00 96.56 107 VAL A C 1
ATOM 754 O O . VAL A 1 107 ? 1.626 -5.822 -5.542 1.00 96.56 107 VAL A O 1
ATOM 757 N N . MET A 1 108 ? 2.754 -5.573 -3.603 1.00 94.75 108 MET A N 1
ATOM 758 C CA . MET A 1 108 ? 4.049 -6.050 -4.083 1.00 94.75 108 MET A CA 1
ATOM 759 C C . MET A 1 108 ? 4.668 -7.006 -3.063 1.00 94.75 108 MET A C 1
ATOM 761 O O . MET A 1 108 ? 4.821 -6.617 -1.904 1.00 94.75 108 MET A O 1
ATOM 765 N N . PRO A 1 109 ? 5.083 -8.214 -3.479 1.00 94.25 109 PRO A N 1
ATOM 766 C CA . PRO A 1 109 ? 5.798 -9.111 -2.583 1.00 94.25 109 PRO A CA 1
ATOM 767 C C . PRO A 1 109 ? 7.101 -8.458 -2.110 1.00 94.25 109 PRO A C 1
ATOM 769 O O . PRO A 1 109 ? 7.727 -7.696 -2.854 1.00 94.25 109 PRO A O 1
ATOM 772 N N . GLY A 1 110 ? 7.484 -8.752 -0.871 1.00 90.31 110 GLY A N 1
ATOM 773 C CA . GLY A 1 110 ? 8.746 -8.310 -0.303 1.00 90.31 110 GLY A CA 1
ATOM 774 C C . GLY A 1 110 ? 9.942 -9.180 -0.666 1.00 90.31 110 GLY A C 1
ATOM 775 O O . GLY A 1 110 ? 9.836 -10.106 -1.467 1.00 90.31 110 GLY A O 1
ATOM 776 N N . ASP A 1 111 ? 11.084 -8.873 -0.044 1.00 87.88 111 ASP A N 1
ATOM 777 C CA . ASP A 1 111 ? 12.306 -9.684 -0.162 1.00 87.88 111 ASP A CA 1
ATOM 778 C C . ASP A 1 111 ? 12.146 -11.073 0.487 1.00 87.88 111 ASP A C 1
ATOM 780 O O . ASP A 1 111 ? 12.820 -12.024 0.095 1.00 87.88 111 ASP A O 1
ATOM 784 N N . ASP A 1 112 ? 11.253 -11.185 1.474 1.00 88.81 112 ASP A N 1
ATOM 785 C CA . ASP A 1 112 ? 10.856 -12.438 2.113 1.00 88.81 112 ASP A CA 1
ATOM 786 C C . ASP A 1 112 ? 9.462 -12.864 1.626 1.00 88.81 112 ASP A C 1
ATOM 788 O O . ASP A 1 112 ? 8.586 -12.018 1.429 1.00 88.81 112 ASP A O 1
ATOM 792 N N . GLU A 1 113 ? 9.249 -14.173 1.450 1.00 92.00 113 GLU A N 1
ATOM 793 C CA . GLU A 1 113 ? 7.981 -14.737 0.958 1.00 92.00 113 GLU A CA 1
ATOM 794 C C . GLU A 1 113 ? 6.789 -14.409 1.867 1.00 92.00 113 GLU A C 1
ATOM 796 O O . GLU A 1 113 ? 5.648 -14.369 1.403 1.00 92.00 113 GLU A O 1
ATOM 801 N N . ASP A 1 114 ? 7.047 -14.156 3.150 1.00 94.56 114 ASP A N 1
ATOM 802 C CA . ASP A 1 114 ? 6.029 -13.794 4.122 1.00 94.56 114 ASP A CA 1
ATOM 803 C C . ASP A 1 114 ? 5.657 -12.309 4.064 1.00 94.56 114 ASP A C 1
ATOM 805 O O . ASP A 1 114 ? 4.617 -11.932 4.595 1.00 94.56 114 ASP A O 1
ATOM 809 N N . THR A 1 115 ? 6.472 -11.455 3.436 1.00 94.19 115 THR A N 1
ATOM 810 C CA . THR A 1 115 ? 6.294 -9.997 3.464 1.00 94.19 115 THR A CA 1
ATOM 811 C C . THR A 1 115 ? 5.470 -9.500 2.280 1.00 94.19 115 THR A C 1
ATOM 813 O O . THR A 1 115 ? 5.713 -9.848 1.123 1.00 94.19 115 THR A O 1
ATOM 816 N N . GLN A 1 116 ? 4.526 -8.606 2.563 1.00 95.62 116 GLN A N 1
ATOM 817 C CA . GLN A 1 116 ? 3.736 -7.899 1.564 1.00 95.62 116 GLN A CA 1
ATOM 818 C C . GLN A 1 116 ? 3.808 -6.393 1.752 1.00 95.62 116 GLN A C 1
ATOM 820 O O . GLN A 1 116 ? 3.669 -5.884 2.861 1.00 95.62 116 GLN A O 1
ATOM 825 N N . TYR A 1 117 ? 3.942 -5.671 0.649 1.00 96.38 117 TYR A N 1
ATOM 826 C CA . TYR A 1 117 ? 3.937 -4.219 0.639 1.00 96.38 117 TYR A CA 1
ATOM 827 C C . TYR A 1 117 ? 2.687 -3.716 -0.065 1.00 96.38 117 TYR A C 1
ATOM 829 O O . TYR A 1 117 ? 2.420 -4.076 -1.210 1.00 96.38 117 TYR A O 1
ATOM 837 N N . LEU A 1 118 ? 1.929 -2.856 0.609 1.00 97.06 118 LEU A N 1
ATOM 838 C CA . LEU A 1 118 ? 0.832 -2.109 0.011 1.00 97.06 118 LEU A CA 1
ATOM 839 C C . LEU A 1 118 ? 1.273 -0.662 -0.181 1.00 97.06 118 LEU A C 1
ATOM 841 O O . LEU A 1 118 ? 1.496 0.064 0.785 1.00 97.06 118 LEU A O 1
ATOM 845 N N . LEU A 1 119 ? 1.367 -0.244 -1.436 1.00 96.38 119 LEU A N 1
ATOM 846 C CA . LEU A 1 119 ? 1.733 1.110 -1.818 1.00 96.38 119 LEU A CA 1
ATOM 847 C C . LEU A 1 119 ? 0.498 1.832 -2.332 1.00 96.38 119 LEU A C 1
ATOM 849 O O . LEU A 1 119 ? -0.206 1.327 -3.207 1.00 96.38 119 LEU A O 1
ATOM 853 N N . PHE A 1 120 ? 0.273 3.034 -1.824 1.00 96.25 120 PHE A N 1
ATOM 854 C CA . PHE A 1 120 ? -0.718 3.968 -2.331 1.00 96.25 120 PHE A CA 1
ATOM 855 C C . PHE A 1 120 ? -0.009 5.250 -2.752 1.00 96.25 120 PHE A C 1
ATOM 857 O O . PHE A 1 120 ? 0.595 5.915 -1.918 1.00 96.25 120 PHE A O 1
ATOM 864 N N . VAL A 1 121 ? -0.064 5.590 -4.036 1.00 95.00 121 VAL A N 1
ATOM 865 C CA . VAL A 1 121 ? 0.618 6.748 -4.618 1.00 95.00 121 VAL A CA 1
ATOM 866 C C . VAL A 1 121 ? -0.422 7.732 -5.134 1.00 95.00 121 VAL A C 1
ATOM 868 O O . VAL A 1 121 ? -1.269 7.390 -5.962 1.00 95.00 121 VAL A O 1
ATOM 871 N N . GLN A 1 122 ? -0.354 8.957 -4.629 1.00 93.56 122 GLN A N 1
ATOM 872 C CA . GLN A 1 122 ? -1.183 10.079 -5.038 1.00 93.56 122 GLN A CA 1
ATOM 873 C C . GLN A 1 122 ? -0.670 10.685 -6.351 1.00 93.56 122 GLN A C 1
ATOM 875 O O . GLN A 1 122 ? 0.437 10.412 -6.817 1.00 93.56 122 GLN A O 1
ATOM 880 N N . THR A 1 123 ? -1.496 11.519 -6.977 1.00 91.38 123 THR A N 1
ATOM 881 C CA . THR A 1 123 ? -1.201 12.126 -8.284 1.00 91.38 123 THR A CA 1
ATOM 882 C C . THR A 1 123 ? -0.034 13.112 -8.261 1.00 91.38 123 THR A C 1
ATOM 884 O O . THR A 1 123 ? 0.567 13.373 -9.300 1.00 91.38 123 THR A O 1
ATOM 887 N N . ASP A 1 124 ? 0.303 13.655 -7.092 1.00 90.12 124 ASP A N 1
ATOM 888 C CA . ASP A 1 124 ? 1.464 14.523 -6.866 1.00 90.12 124 ASP A CA 1
ATOM 889 C C . ASP A 1 124 ? 2.771 13.739 -6.619 1.00 90.12 124 ASP A C 1
ATOM 891 O O . ASP A 1 124 ? 3.841 14.336 -6.501 1.00 90.12 124 ASP A O 1
ATOM 895 N N . GLY A 1 125 ? 2.698 12.404 -6.572 1.00 90.75 125 GLY A N 1
ATOM 896 C CA . GLY A 1 125 ? 3.816 11.505 -6.291 1.00 90.75 125 GLY A CA 1
ATOM 897 C C . GLY A 1 125 ? 4.109 11.284 -4.808 1.00 90.75 125 GLY A C 1
ATOM 898 O O . GLY A 1 125 ? 4.985 10.469 -4.487 1.00 90.75 125 GLY A O 1
ATOM 899 N N . ALA A 1 126 ? 3.373 11.940 -3.904 1.00 92.94 126 ALA A N 1
ATOM 900 C CA . ALA A 1 126 ? 3.358 11.550 -2.503 1.00 92.94 126 ALA A CA 1
ATOM 901 C C . ALA A 1 126 ? 2.749 10.148 -2.378 1.00 92.94 126 ALA A C 1
ATOM 903 O O . ALA A 1 126 ? 1.826 9.778 -3.106 1.00 92.94 126 ALA A O 1
ATOM 904 N N . GLY A 1 127 ? 3.293 9.339 -1.479 1.00 93.75 127 GLY A N 1
ATOM 905 C CA . GLY A 1 127 ? 2.840 7.978 -1.275 1.00 93.75 127 GLY A CA 1
ATOM 906 C C . GLY A 1 127 ? 2.761 7.599 0.190 1.00 93.75 127 GLY A C 1
ATOM 907 O O . GLY A 1 127 ? 3.331 8.245 1.069 1.00 93.75 127 GLY A O 1
ATOM 908 N N . LEU A 1 128 ? 2.024 6.527 0.435 1.00 96.19 128 LEU A N 1
ATOM 909 C CA . LEU A 1 128 ? 2.002 5.810 1.693 1.00 96.19 128 LEU A CA 1
ATOM 910 C C . LEU A 1 128 ? 2.329 4.347 1.417 1.00 96.19 128 LEU A C 1
ATOM 912 O O . LEU A 1 128 ? 1.784 3.738 0.495 1.00 96.19 128 LEU A O 1
ATOM 916 N N . GLU A 1 129 ? 3.205 3.791 2.240 1.00 96.25 129 GLU A N 1
ATOM 917 C CA . GLU A 1 129 ? 3.643 2.403 2.178 1.00 96.25 129 GLU A CA 1
ATOM 918 C C . GLU A 1 129 ? 3.276 1.699 3.483 1.00 96.25 129 GLU A C 1
ATOM 920 O O . GLU A 1 129 ? 3.706 2.101 4.565 1.00 96.25 129 GLU A O 1
ATOM 925 N N . ALA A 1 130 ? 2.470 0.647 3.392 1.00 96.19 130 ALA A N 1
ATOM 926 C CA . ALA A 1 130 ? 2.166 -0.235 4.508 1.00 96.19 130 ALA A CA 1
ATOM 927 C C . ALA A 1 130 ? 2.855 -1.585 4.307 1.00 96.19 130 ALA A C 1
ATOM 929 O O . ALA A 1 130 ? 2.837 -2.145 3.210 1.00 96.19 130 ALA A O 1
ATOM 930 N N . VAL A 1 131 ? 3.426 -2.117 5.386 1.00 95.44 131 VAL A N 1
ATOM 931 C CA . VAL A 1 131 ? 4.072 -3.433 5.403 1.00 95.44 131 VAL A CA 1
ATOM 932 C C . VAL A 1 131 ? 3.158 -4.410 6.128 1.00 95.44 131 VAL A C 1
ATOM 934 O O . VAL A 1 131 ? 2.710 -4.147 7.247 1.00 95.44 131 VAL A O 1
ATOM 937 N N . GLY A 1 132 ? 2.872 -5.527 5.476 1.00 95.56 132 GLY A N 1
ATOM 938 C CA . GLY A 1 132 ? 2.098 -6.632 6.009 1.00 95.56 132 GLY A CA 1
ATOM 939 C C . GLY A 1 132 ? 2.861 -7.952 5.936 1.00 95.56 132 GLY A C 1
ATOM 940 O O . GLY A 1 132 ? 3.892 -8.053 5.274 1.00 95.56 132 GLY A O 1
ATOM 941 N N . SER A 1 133 ? 2.351 -8.961 6.637 1.00 96.50 133 SER A N 1
ATOM 942 C CA . SER A 1 133 ? 2.901 -10.319 6.643 1.00 96.50 133 SER A CA 1
ATOM 943 C C . SER A 1 133 ? 1.793 -11.369 6.526 1.00 96.50 133 SER A C 1
ATOM 945 O O . SER A 1 133 ? 0.701 -11.161 7.058 1.00 96.50 133 SER A O 1
ATOM 947 N N . TYR A 1 134 ? 2.034 -12.489 5.842 1.00 96.88 134 TYR A N 1
ATOM 948 C CA . TYR A 1 134 ? 1.052 -13.580 5.764 1.00 96.88 134 TYR A CA 1
ATOM 949 C C . TYR A 1 134 ? 0.962 -14.379 7.071 1.00 96.88 134 TYR A C 1
ATOM 951 O O . TYR A 1 134 ? -0.128 -14.779 7.478 1.00 96.88 134 TYR A O 1
ATOM 959 N N . SER A 1 135 ? 2.083 -14.586 7.760 1.00 95.81 135 SER A N 1
ATOM 960 C CA . SER A 1 135 ? 2.160 -15.331 9.022 1.00 95.81 135 SER A CA 1
ATOM 961 C C . SER A 1 135 ? 1.745 -14.510 10.247 1.00 95.81 135 SER A C 1
ATOM 963 O O . SER A 1 135 ? 1.479 -15.071 11.313 1.00 95.81 135 SER A O 1
ATOM 965 N N . GLY A 1 136 ? 1.728 -13.180 10.119 1.00 92.69 136 GLY A N 1
ATOM 966 C CA . GLY A 1 136 ? 1.572 -12.251 11.237 1.00 92.69 136 GLY A CA 1
ATOM 967 C C . GLY A 1 136 ? 2.844 -12.044 12.058 1.00 92.69 136 GLY A C 1
ATOM 968 O O . GLY A 1 136 ? 2.822 -11.287 13.034 1.00 92.69 136 GLY A O 1
ATOM 969 N N . ILE A 1 137 ? 3.957 -12.677 11.680 1.00 88.19 137 ILE A N 1
ATOM 970 C CA . ILE A 1 137 ? 5.255 -12.479 12.319 1.00 88.19 137 ILE A CA 1
ATOM 971 C C . ILE A 1 137 ? 5.887 -11.223 11.728 1.00 88.19 137 ILE A C 1
ATOM 973 O O . ILE A 1 137 ? 6.434 -11.224 10.632 1.00 88.19 137 ILE A O 1
ATOM 977 N N . GLN A 1 138 ? 5.844 -10.134 12.488 1.00 80.38 138 GLN A N 1
ATOM 978 C CA . GLN A 1 138 ? 6.559 -8.919 12.121 1.00 80.38 138 GLN A CA 1
ATOM 979 C C . GLN A 1 138 ? 7.987 -8.952 12.657 1.00 80.38 138 GLN A C 1
ATOM 981 O O . GLN A 1 138 ? 8.235 -9.199 13.845 1.00 80.38 138 GLN A O 1
ATOM 986 N N . THR A 1 139 ? 8.943 -8.662 11.783 1.00 74.12 139 THR A N 1
ATOM 987 C CA . THR A 1 139 ? 10.343 -8.496 12.158 1.00 74.12 139 THR A CA 1
ATOM 988 C C . THR A 1 139 ? 10.452 -7.345 13.156 1.00 74.12 139 THR A C 1
ATOM 990 O O . THR A 1 139 ? 10.038 -6.225 12.880 1.00 74.12 139 THR A O 1
ATOM 993 N N . ARG A 1 140 ? 11.050 -7.589 14.329 1.00 72.00 140 ARG A N 1
ATOM 994 C CA . ARG A 1 140 ? 11.278 -6.545 15.352 1.00 72.00 140 ARG A CA 1
ATOM 995 C C . ARG A 1 140 ? 12.324 -5.500 14.939 1.00 72.00 140 ARG A C 1
ATOM 997 O O . ARG A 1 140 ? 12.635 -4.609 15.727 1.00 72.00 140 ARG A O 1
ATOM 1004 N N . ALA A 1 141 ? 12.907 -5.637 13.749 1.00 68.50 141 ALA A N 1
ATOM 1005 C CA . ALA A 1 141 ? 13.817 -4.651 13.202 1.00 68.50 141 ALA A CA 1
ATOM 1006 C C . ALA A 1 141 ? 13.007 -3.396 12.830 1.00 68.50 141 ALA A C 1
ATOM 1008 O O . ALA A 1 141 ? 12.032 -3.508 12.086 1.00 68.50 141 ALA A O 1
ATOM 1009 N N . PRO A 1 142 ? 13.363 -2.213 13.350 1.00 57.94 142 PRO A N 1
ATOM 1010 C CA . PRO A 1 142 ? 12.641 -0.991 13.037 1.00 57.94 142 PRO A CA 1
ATOM 1011 C C . PRO A 1 142 ? 12.718 -0.696 11.533 1.00 57.94 142 PRO A C 1
ATOM 1013 O O . PRO A 1 142 ? 13.787 -0.390 11.014 1.00 57.94 142 PRO A O 1
ATOM 1016 N N . GLY A 1 143 ? 11.565 -0.794 10.864 1.00 57.75 143 GLY A N 1
ATOM 1017 C CA . GLY A 1 143 ? 11.259 -0.151 9.587 1.00 57.75 143 GLY A CA 1
ATOM 1018 C C . GLY A 1 143 ? 12.225 -0.443 8.443 1.00 57.75 143 GLY A C 1
ATOM 1019 O O . GLY A 1 143 ? 12.855 0.481 7.933 1.00 57.75 143 GLY A O 1
ATOM 1020 N N . LEU A 1 144 ? 12.294 -1.694 7.983 1.00 62.16 144 LEU A N 1
ATOM 1021 C CA . LEU A 1 144 ? 12.778 -1.968 6.628 1.00 62.16 144 LEU A CA 1
ATOM 1022 C C . LEU A 1 144 ? 11.680 -1.556 5.637 1.00 62.16 144 LEU A C 1
ATOM 1024 O O . LEU A 1 144 ? 10.899 -2.380 5.163 1.00 62.16 144 LEU A O 1
ATOM 1028 N N . LEU A 1 145 ? 11.589 -0.249 5.386 1.00 65.88 145 LEU A N 1
ATOM 1029 C CA . LEU A 1 145 ? 10.896 0.258 4.204 1.00 65.88 145 LEU A CA 1
ATOM 1030 C C . LEU A 1 145 ? 11.578 -0.333 2.970 1.00 65.88 145 LEU A C 1
ATOM 1032 O O . LEU A 1 145 ? 12.804 -0.515 2.979 1.00 65.88 145 LEU A O 1
ATOM 1036 N N . ILE A 1 146 ? 10.809 -0.620 1.917 1.00 71.31 146 ILE A N 1
ATOM 1037 C CA . ILE A 1 146 ? 11.414 -1.013 0.647 1.00 71.31 146 ILE A CA 1
ATOM 1038 C C . ILE A 1 146 ? 12.431 0.054 0.234 1.00 71.31 146 ILE A C 1
ATOM 1040 O O . ILE A 1 146 ? 12.199 1.261 0.356 1.00 71.31 146 ILE A O 1
ATOM 1044 N N . SER A 1 147 ? 13.569 -0.395 -0.300 1.00 72.81 147 SER A N 1
ATOM 1045 C CA . SER A 1 147 ? 14.512 0.515 -0.943 1.00 72.81 147 SER A CA 1
ATOM 1046 C C . SER A 1 147 ? 13.767 1.341 -2.001 1.00 72.81 147 SER A C 1
ATOM 1048 O O . SER A 1 147 ? 13.164 0.749 -2.904 1.00 72.81 147 SER A O 1
ATOM 1050 N N . PRO A 1 148 ? 13.827 2.687 -1.965 1.00 71.19 148 PRO A N 1
ATOM 1051 C CA . PRO A 1 148 ? 13.068 3.547 -2.876 1.00 71.19 148 PRO A CA 1
ATOM 1052 C C . PRO A 1 148 ? 13.220 3.191 -4.365 1.00 71.19 148 PRO A C 1
ATOM 1054 O O . PRO A 1 148 ? 12.319 3.440 -5.161 1.00 71.19 148 PRO A O 1
ATOM 1057 N N . GLY A 1 149 ? 14.347 2.586 -4.761 1.00 75.50 149 GLY A N 1
ATOM 1058 C CA . GLY A 1 149 ? 14.572 2.141 -6.137 1.00 75.50 149 GLY A CA 1
ATOM 1059 C C . GLY A 1 149 ? 13.675 0.977 -6.579 1.00 75.50 149 GLY A C 1
ATOM 1060 O O . GLY A 1 149 ? 13.216 0.965 -7.721 1.00 75.50 149 GLY A O 1
ATOM 1061 N N . GLN A 1 150 ? 13.389 0.016 -5.695 1.00 80.00 150 GLN A N 1
ATOM 1062 C CA . GLN A 1 150 ? 12.555 -1.142 -6.037 1.00 80.00 150 GLN A CA 1
ATOM 1063 C C . GLN A 1 150 ? 11.078 -0.757 -6.157 1.00 80.00 150 GLN A C 1
ATOM 1065 O O . GLN A 1 150 ? 10.427 -1.116 -7.142 1.00 80.00 150 GLN A O 1
ATOM 1070 N N . SER A 1 151 ? 10.566 0.040 -5.215 1.00 80.12 151 SER A N 1
ATOM 1071 C CA . SER A 1 151 ? 9.181 0.516 -5.271 1.00 80.12 151 SER A CA 1
ATOM 1072 C C . SER A 1 151 ? 8.920 1.373 -6.509 1.00 80.12 151 SER A C 1
ATOM 1074 O O . SER A 1 151 ? 7.885 1.224 -7.157 1.00 80.12 151 SER A O 1
ATOM 1076 N N . GLN A 1 152 ? 9.876 2.216 -6.912 1.00 81.88 152 GLN A N 1
ATOM 1077 C CA . GLN A 1 152 ? 9.747 3.023 -8.128 1.00 81.88 152 GLN A CA 1
ATOM 1078 C C . GLN A 1 152 ? 9.653 2.183 -9.404 1.00 81.88 152 GLN A C 1
ATOM 1080 O O . GLN A 1 152 ? 8.808 2.472 -10.254 1.00 81.88 152 GLN A O 1
ATOM 1085 N N . LEU A 1 153 ? 10.482 1.145 -9.550 1.00 82.38 153 LEU A N 1
ATOM 1086 C CA . LEU A 1 153 ? 10.447 0.276 -10.731 1.00 82.38 153 LEU A CA 1
ATOM 1087 C C . LEU A 1 153 ? 9.074 -0.397 -10.874 1.00 82.38 153 LEU A C 1
ATOM 1089 O O . LEU A 1 153 ? 8.491 -0.447 -11.962 1.00 82.38 153 LEU A O 1
ATOM 1093 N N . TYR A 1 154 ? 8.530 -0.881 -9.761 1.00 83.88 154 TYR A N 1
ATOM 1094 C CA . TYR A 1 154 ? 7.244 -1.561 -9.760 1.00 83.88 154 TYR A CA 1
ATOM 1095 C C . TYR A 1 154 ? 6.086 -0.589 -10.031 1.00 83.88 154 TYR A C 1
ATOM 1097 O O . TYR A 1 154 ? 5.235 -0.858 -10.882 1.00 83.88 154 TYR A O 1
ATOM 1105 N N . VAL A 1 155 ? 6.079 0.583 -9.386 1.00 83.75 155 VAL A N 1
ATOM 1106 C CA . VAL A 1 155 ? 5.079 1.633 -9.642 1.00 83.75 155 VAL A CA 1
ATOM 1107 C C . VAL A 1 155 ? 5.088 2.038 -11.119 1.00 83.75 155 VAL A C 1
ATOM 1109 O O . VAL A 1 155 ? 4.027 2.112 -11.740 1.00 83.75 155 VAL A O 1
ATOM 1112 N N . GLN A 1 156 ? 6.268 2.217 -11.722 1.00 85.12 156 GLN A N 1
ATOM 1113 C CA . GLN A 1 156 ? 6.384 2.574 -13.138 1.00 85.12 156 GLN A CA 1
ATOM 1114 C C . GLN A 1 156 ? 5.850 1.482 -14.069 1.00 85.12 156 GLN A C 1
ATOM 1116 O O . GLN A 1 156 ? 5.086 1.786 -14.988 1.00 85.12 156 GLN A O 1
ATOM 1121 N N . THR A 1 157 ? 6.207 0.215 -13.843 1.00 84.75 157 THR A N 1
ATOM 1122 C CA . THR A 1 157 ? 5.721 -0.895 -14.684 1.00 84.75 157 THR A CA 1
ATOM 1123 C C . THR A 1 157 ? 4.205 -1.062 -14.572 1.00 84.75 157 THR A C 1
ATOM 1125 O O . THR A 1 157 ? 3.522 -1.223 -15.591 1.00 84.75 157 THR A O 1
ATOM 1128 N N . LYS A 1 158 ? 3.643 -0.922 -13.363 1.00 85.19 158 LYS A N 1
ATOM 1129 C CA . LYS A 1 158 ? 2.193 -0.982 -13.147 1.00 85.19 158 LYS A CA 1
ATOM 1130 C C . LYS A 1 158 ? 1.467 0.197 -13.800 1.00 85.19 158 LYS A C 1
ATOM 1132 O O . LYS A 1 158 ? 0.485 -0.032 -14.508 1.00 85.19 158 LYS A O 1
ATOM 1137 N N . ALA A 1 159 ? 1.977 1.420 -13.647 1.00 83.06 159 ALA A N 1
ATOM 1138 C CA . ALA A 1 159 ? 1.422 2.623 -14.275 1.00 83.06 159 ALA A CA 1
ATOM 1139 C C . ALA A 1 159 ? 1.430 2.546 -15.814 1.00 83.06 159 ALA A C 1
ATOM 1141 O O . ALA A 1 159 ? 0.470 2.943 -16.476 1.00 83.06 159 ALA A O 1
ATOM 1142 N N . MET A 1 160 ? 2.483 1.979 -16.410 1.00 82.81 160 MET A N 1
ATOM 1143 C CA . MET A 1 160 ? 2.522 1.758 -17.859 1.00 82.81 160 MET A CA 1
ATOM 1144 C C . MET A 1 160 ? 1.454 0.750 -18.304 1.00 82.81 160 MET A C 1
ATOM 1146 O O . MET A 1 160 ? 0.764 0.980 -19.298 1.00 82.81 160 MET A O 1
ATOM 1150 N N . SER A 1 161 ? 1.266 -0.339 -17.551 1.00 80.75 161 SER A N 1
ATOM 1151 C CA . SER A 1 161 ? 0.269 -1.365 -17.883 1.00 80.75 161 SER A CA 1
ATOM 1152 C C . SER A 1 161 ? -1.180 -0.859 -17.803 1.00 80.75 161 SER A C 1
ATOM 1154 O O . SER A 1 161 ? -2.008 -1.237 -18.636 1.00 80.75 161 SER A O 1
ATOM 1156 N N . SER A 1 162 ? -1.497 0.038 -16.859 1.00 75.62 162 SER A N 1
ATOM 1157 C CA . SER A 1 162 ? -2.840 0.622 -16.733 1.00 75.62 162 SER A CA 1
ATOM 1158 C C . SER A 1 162 ? -3.153 1.592 -17.876 1.00 75.62 162 SER A C 1
ATOM 1160 O O . SER A 1 162 ? -4.258 1.551 -18.424 1.00 75.62 162 SER A O 1
ATOM 1162 N N . SER A 1 163 ? -2.168 2.389 -18.307 1.00 73.69 163 SER A N 1
ATOM 1163 C CA . SER A 1 163 ? -2.302 3.290 -19.459 1.00 73.69 163 SER A CA 1
ATOM 1164 C C . SER A 1 163 ? -2.616 2.531 -20.755 1.00 73.69 163 SER A C 1
ATOM 1166 O O . SER A 1 163 ? -3.515 2.920 -21.506 1.00 73.69 163 SER A O 1
ATOM 1168 N N . LEU A 1 164 ? -1.941 1.396 -20.985 1.00 73.81 164 LEU A N 1
ATOM 1169 C CA . LEU A 1 164 ? -2.193 0.540 -22.150 1.00 73.81 164 LEU A CA 1
ATOM 1170 C C . LEU A 1 164 ? -3.614 -0.038 -22.144 1.00 73.81 164 LEU A C 1
ATOM 1172 O O . LEU A 1 164 ? -4.258 -0.114 -23.191 1.00 73.81 164 LEU A O 1
ATOM 1176 N N . ARG A 1 165 ? -4.132 -0.406 -20.966 1.00 70.19 165 ARG A N 1
ATOM 1177 C CA . ARG A 1 165 ? -5.482 -0.970 -20.837 1.00 70.19 165 ARG A CA 1
ATOM 1178 C C . ARG A 1 165 ? -6.575 0.067 -21.102 1.00 70.19 165 ARG A C 1
ATOM 1180 O O . ARG A 1 165 ? -7.604 -0.289 -21.669 1.00 70.19 165 ARG A O 1
ATOM 1187 N N . SER A 1 166 ? -6.342 1.329 -20.734 1.00 64.50 166 SER A N 1
ATOM 1188 C CA . SER A 1 166 ? -7.291 2.425 -20.974 1.00 64.50 166 SER A CA 1
ATOM 1189 C C . SER A 1 166 ? -7.478 2.700 -22.473 1.00 64.50 166 SER A C 1
ATOM 1191 O O . SER A 1 166 ? -8.607 2.745 -22.955 1.00 64.50 166 SER A O 1
ATOM 1193 N N . LYS A 1 167 ? -6.384 2.755 -23.249 1.00 63.16 167 LYS A N 1
ATOM 1194 C CA . LYS A 1 167 ? -6.449 2.999 -24.705 1.00 63.16 167 LYS A CA 1
ATOM 1195 C C . LYS A 1 167 ? -7.065 1.855 -25.519 1.00 63.16 167 LYS A C 1
ATOM 1197 O O . LYS A 1 167 ? -7.531 2.086 -26.628 1.00 63.16 167 LYS A O 1
ATOM 1202 N N . SER A 1 168 ? -7.080 0.628 -24.997 1.00 60.16 168 SER A N 1
ATOM 1203 C CA . SER A 1 168 ? -7.592 -0.532 -25.740 1.00 60.16 168 SER A CA 1
ATOM 1204 C C . SER A 1 168 ? -9.123 -0.603 -25.809 1.00 60.16 168 SER A C 1
ATOM 1206 O O . SER A 1 168 ? -9.639 -1.435 -26.555 1.00 60.16 168 SER A O 1
ATOM 1208 N N . LYS A 1 169 ? -9.859 0.211 -25.037 1.00 59.66 169 LYS A N 1
ATOM 1209 C CA . LYS A 1 169 ? -11.331 0.148 -24.998 1.00 59.66 169 LYS A CA 1
ATOM 1210 C C . LYS A 1 169 ? -12.009 0.740 -26.245 1.00 59.66 169 LYS A C 1
ATOM 1212 O O . LYS A 1 169 ? -13.157 0.399 -26.501 1.00 59.66 169 LYS A O 1
ATOM 1217 N N . ASP A 1 170 ? -11.274 1.510 -27.049 1.00 56.44 170 ASP A N 1
ATOM 1218 C CA . ASP A 1 170 ? -11.759 2.099 -28.308 1.00 56.44 170 ASP A CA 1
ATOM 1219 C C . ASP A 1 170 ? -11.274 1.351 -29.562 1.00 56.44 170 ASP A C 1
ATOM 1221 O O . ASP A 1 170 ? -11.457 1.821 -30.688 1.00 56.44 170 ASP A O 1
ATOM 1225 N N . ILE A 1 171 ? -10.654 0.174 -29.407 1.00 54.59 171 ILE A N 1
ATOM 1226 C CA . ILE A 1 171 ? -10.272 -0.646 -30.560 1.00 54.59 171 ILE A CA 1
ATOM 1227 C C . ILE A 1 171 ? -11.524 -1.356 -31.076 1.00 54.59 171 ILE A C 1
ATOM 1229 O O . ILE A 1 171 ? -11.904 -2.429 -30.611 1.00 54.59 171 ILE A O 1
ATOM 1233 N N . VAL A 1 172 ? -12.155 -0.706 -32.053 1.00 55.28 172 VAL A N 1
ATOM 1234 C CA . VAL A 1 172 ? -13.078 -1.293 -33.026 1.00 55.28 172 VAL A CA 1
ATOM 1235 C C . VAL A 1 172 ? -12.525 -2.644 -33.479 1.00 55.28 172 VAL A C 1
ATOM 1237 O O . VAL A 1 172 ? -11.348 -2.748 -33.813 1.00 55.28 172 VAL A O 1
ATOM 1240 N N . GLU A 1 173 ? -13.375 -3.668 -33.467 1.00 51.81 173 GLU A N 1
ATOM 1241 C CA . GLU A 1 173 ? -13.099 -5.039 -33.895 1.00 51.81 173 GLU A CA 1
ATOM 1242 C C . GLU A 1 173 ? -12.499 -5.054 -35.316 1.00 51.81 173 GLU A C 1
ATOM 1244 O O . GLU A 1 173 ? -13.206 -5.059 -36.323 1.00 51.81 173 GLU A O 1
ATOM 1249 N N . VAL A 1 174 ? -11.168 -4.990 -35.418 1.00 53.38 174 VAL A N 1
ATOM 1250 C CA . VAL A 1 174 ? -10.464 -5.122 -36.695 1.00 53.38 174 VAL A CA 1
ATOM 1251 C C . VAL A 1 174 ? -10.533 -6.595 -37.073 1.00 53.38 174 VAL A C 1
ATOM 1253 O O . VAL A 1 174 ? -9.999 -7.449 -36.362 1.00 53.38 174 VAL A O 1
ATOM 1256 N N . GLY A 1 175 ? -11.227 -6.878 -38.178 1.00 52.97 175 GLY A N 1
ATOM 1257 C CA . GLY A 1 175 ? -11.396 -8.220 -38.728 1.00 52.97 175 GLY A CA 1
ATOM 1258 C C . GLY A 1 175 ? -10.083 -9.005 -38.769 1.00 52.97 175 GLY A C 1
ATOM 1259 O O . GLY A 1 175 ? -9.012 -8.436 -38.978 1.00 52.97 175 GLY A O 1
ATOM 1260 N N . GLN A 1 176 ? -10.188 -10.317 -38.537 1.00 46.06 176 GLN A N 1
ATOM 1261 C CA . GLN A 1 176 ? -9.076 -11.267 -38.458 1.00 46.06 176 GLN A CA 1
ATOM 1262 C C . GLN A 1 176 ? -8.016 -10.997 -39.535 1.00 46.06 176 GLN A C 1
ATOM 1264 O O . GLN A 1 176 ? -8.204 -11.310 -40.710 1.00 46.06 176 GLN A O 1
ATOM 1269 N N . ALA A 1 177 ? -6.887 -10.418 -39.126 1.00 46.72 177 ALA A N 1
ATOM 1270 C CA . ALA A 1 177 ? -5.763 -10.212 -40.022 1.00 46.72 177 ALA A CA 1
ATOM 1271 C C . ALA A 1 177 ? -5.136 -11.574 -40.390 1.00 46.72 177 ALA A C 1
ATOM 1273 O O . ALA A 1 177 ? -4.964 -12.428 -39.510 1.00 46.72 177 ALA A O 1
ATOM 1274 N N . PRO A 1 178 ? -4.767 -11.797 -41.664 1.00 50.88 178 PRO A N 1
ATOM 1275 C CA . PRO A 1 178 ? -4.096 -13.018 -42.089 1.00 50.88 178 PRO A CA 1
ATOM 1276 C C . PRO A 1 178 ? -2.786 -13.204 -41.317 1.00 50.88 178 PRO A C 1
ATOM 1278 O O . PRO A 1 178 ? -1.961 -12.296 -41.207 1.00 50.88 178 PRO A O 1
ATOM 1281 N N . THR A 1 179 ? -2.599 -14.398 -40.757 1.00 39.44 179 THR A N 1
ATOM 1282 C CA . THR A 1 179 ? -1.404 -14.738 -39.981 1.00 39.44 179 THR A CA 1
ATOM 1283 C C . THR A 1 179 ? -0.262 -15.065 -40.943 1.00 39.44 179 THR A C 1
ATOM 1285 O O . THR A 1 179 ? -0.229 -16.142 -41.531 1.00 39.44 179 THR A O 1
ATOM 1288 N N . LEU A 1 180 ? 0.674 -14.132 -41.128 1.00 47.56 180 LEU A N 1
ATOM 1289 C CA . LEU A 1 180 ? 1.923 -14.365 -41.858 1.00 47.56 180 LEU A CA 1
ATOM 1290 C C . LEU A 1 180 ? 2.974 -14.931 -40.897 1.00 47.56 180 LEU A C 1
ATOM 1292 O O . LEU A 1 180 ? 3.619 -14.202 -40.148 1.00 47.56 180 LEU A O 1
ATOM 1296 N N . SER A 1 181 ? 3.137 -16.250 -40.911 1.00 40.94 181 SER A N 1
ATOM 1297 C CA . SER A 1 181 ? 4.214 -16.956 -40.218 1.00 40.94 181 SER A CA 1
ATOM 1298 C C . SER A 1 181 ? 5.479 -16.944 -41.080 1.00 40.94 181 SER A C 1
ATOM 1300 O O . SER A 1 181 ? 5.667 -17.819 -41.924 1.00 40.94 181 SER A O 1
ATOM 1302 N N . ALA A 1 182 ? 6.342 -15.946 -40.882 1.00 53.88 182 ALA A N 1
ATOM 1303 C CA . ALA A 1 182 ? 7.704 -15.955 -41.410 1.00 53.88 182 ALA A CA 1
ATOM 1304 C C . ALA A 1 182 ? 8.696 -16.286 -40.277 1.00 53.88 182 ALA A C 1
ATOM 1306 O O . ALA A 1 182 ? 8.560 -15.742 -39.178 1.00 53.88 182 ALA A O 1
ATOM 1307 N N . PRO A 1 183 ? 9.691 -17.160 -40.508 1.00 51.00 183 PRO A N 1
ATOM 1308 C CA . PRO A 1 183 ? 10.712 -17.462 -39.513 1.00 51.00 183 PRO A CA 1
ATOM 1309 C C . PRO A 1 183 ? 11.602 -16.233 -39.286 1.00 51.00 183 PRO A C 1
ATOM 1311 O O . PRO A 1 183 ? 12.271 -15.758 -40.202 1.00 51.00 183 PRO A O 1
ATOM 1314 N N . VAL A 1 184 ? 11.626 -15.722 -38.056 1.00 50.88 184 VAL A N 1
ATOM 1315 C CA . VAL A 1 184 ? 12.591 -14.697 -37.641 1.00 50.88 184 VAL A CA 1
ATOM 1316 C C . VAL A 1 184 ? 13.857 -15.407 -37.172 1.00 50.88 184 VAL A C 1
ATOM 1318 O O . VAL A 1 184 ? 13.843 -16.098 -36.156 1.00 50.88 184 VAL A O 1
ATOM 1321 N N . VAL A 1 185 ? 14.956 -15.240 -37.908 1.00 51.56 185 VAL A N 1
ATOM 1322 C CA . VAL A 1 185 ? 16.288 -15.685 -37.480 1.00 51.56 185 VAL A CA 1
ATOM 1323 C C . VAL A 1 185 ? 16.943 -14.535 -36.723 1.00 51.56 185 VAL A C 1
ATOM 1325 O O . VAL A 1 185 ? 17.237 -13.491 -37.301 1.00 51.56 185 VAL A O 1
ATOM 1328 N N . ILE A 1 186 ? 17.150 -14.712 -35.420 1.00 52.75 186 ILE A N 1
ATOM 1329 C CA . ILE A 1 186 ? 17.914 -13.765 -34.606 1.00 52.75 186 ILE A CA 1
ATOM 1330 C C . ILE A 1 186 ? 19.387 -14.154 -34.722 1.00 52.75 186 ILE A C 1
ATOM 1332 O O . ILE A 1 186 ? 19.818 -15.148 -34.142 1.00 52.75 186 ILE A O 1
ATOM 1336 N N . THR A 1 187 ? 20.159 -13.379 -35.478 1.00 56.94 187 THR A N 1
ATOM 1337 C CA . THR A 1 187 ? 21.615 -13.542 -35.552 1.00 56.94 187 THR A CA 1
ATOM 1338 C C . THR A 1 187 ? 22.254 -12.786 -34.393 1.00 56.94 187 THR A C 1
ATOM 1340 O O . THR A 1 187 ? 22.029 -11.585 -34.235 1.00 56.94 187 THR A O 1
ATOM 1343 N N . ALA A 1 188 ? 23.048 -13.473 -33.573 1.00 56.72 188 ALA A N 1
ATOM 1344 C CA . ALA A 1 188 ? 23.787 -12.827 -32.498 1.00 56.72 188 ALA A CA 1
ATOM 1345 C C . ALA A 1 188 ? 24.795 -11.812 -33.071 1.00 56.72 188 ALA A C 1
ATOM 1347 O O . ALA A 1 188 ? 25.509 -12.104 -34.031 1.00 56.72 188 ALA A O 1
ATOM 1348 N N . GLY A 1 189 ? 24.830 -10.605 -32.501 1.00 63.06 189 GLY A N 1
ATOM 1349 C CA . GLY A 1 189 ? 25.814 -9.584 -32.867 1.00 63.06 189 GLY A CA 1
ATOM 1350 C C . GLY A 1 189 ? 27.216 -9.916 -32.335 1.00 63.06 189 GLY A C 1
ATOM 1351 O O . GLY A 1 189 ? 27.358 -10.796 -31.495 1.00 63.06 189 GLY A O 1
ATOM 1352 N N . PRO A 1 190 ? 28.264 -9.185 -32.743 1.00 55.38 190 PRO A N 1
ATOM 1353 C CA . PRO A 1 190 ? 29.657 -9.473 -32.366 1.00 55.38 190 PRO A CA 1
ATOM 1354 C C . PRO A 1 190 ? 29.976 -9.318 -30.865 1.00 55.38 190 PRO A C 1
ATOM 1356 O O . PRO A 1 190 ? 31.074 -9.659 -30.446 1.00 55.38 190 PRO A O 1
ATOM 1359 N N . ASN A 1 191 ? 29.034 -8.816 -30.059 1.00 52.53 191 ASN A N 1
ATOM 1360 C CA . ASN A 1 191 ? 29.210 -8.517 -28.636 1.00 52.53 191 ASN A CA 1
ATOM 1361 C C . ASN A 1 191 ? 28.226 -9.305 -27.750 1.00 52.53 191 ASN A C 1
ATOM 1363 O O . ASN A 1 191 ? 27.613 -8.733 -26.850 1.00 52.53 191 ASN A O 1
ATOM 1367 N N . VAL A 1 192 ? 28.012 -10.594 -28.026 1.00 54.41 192 VAL A N 1
ATOM 1368 C CA . VAL A 1 192 ? 27.349 -11.492 -27.066 1.00 54.41 192 VAL A CA 1
ATOM 1369 C C . VAL A 1 192 ? 28.392 -12.157 -26.179 1.00 54.41 192 VAL A C 1
ATOM 1371 O O . VAL A 1 192 ? 29.256 -12.885 -26.658 1.00 54.41 192 VAL A O 1
ATOM 1374 N N . THR A 1 193 ? 28.294 -11.918 -24.877 1.00 50.22 193 THR A N 1
ATOM 1375 C CA . THR A 1 193 ? 29.051 -12.652 -23.863 1.00 50.22 193 THR A CA 1
ATOM 1376 C C . THR A 1 193 ? 28.398 -14.015 -23.652 1.00 50.22 193 THR A C 1
ATOM 1378 O O . THR A 1 193 ? 27.175 -14.107 -23.505 1.00 50.22 193 THR A O 1
ATOM 1381 N N . TYR A 1 194 ? 29.188 -15.089 -23.660 1.00 53.31 194 TYR A N 1
ATOM 1382 C CA . TYR A 1 194 ? 28.661 -16.435 -23.452 1.00 53.31 194 TYR A CA 1
ATOM 1383 C C . TYR A 1 194 ? 28.217 -16.611 -21.999 1.00 53.31 194 TYR A C 1
ATOM 1385 O O . TYR A 1 194 ? 28.943 -16.298 -21.062 1.00 53.31 194 TYR A O 1
ATOM 1393 N N . PHE A 1 195 ? 27.027 -17.182 -21.811 1.00 48.66 195 PHE A N 1
ATOM 1394 C CA . PHE A 1 195 ? 26.411 -17.397 -20.496 1.00 48.66 195 PHE A CA 1
ATOM 1395 C C . PHE A 1 195 ? 27.284 -18.236 -19.538 1.00 48.66 195 PHE A C 1
ATOM 1397 O O . PHE A 1 195 ? 27.159 -18.131 -18.321 1.00 48.66 195 PHE A O 1
ATOM 1404 N N . GLN A 1 196 ? 28.196 -19.047 -20.089 1.00 51.88 196 GLN A N 1
ATOM 1405 C CA . GLN A 1 196 ? 29.154 -19.856 -19.329 1.00 51.88 196 GLN A CA 1
ATOM 1406 C C . GLN A 1 196 ? 30.246 -19.030 -18.628 1.00 51.88 196 GLN A C 1
ATOM 1408 O O . GLN A 1 196 ? 30.868 -19.528 -17.695 1.00 51.88 196 GLN A O 1
ATOM 1413 N N . GLU A 1 197 ? 30.452 -17.768 -19.005 1.00 53.97 197 GLU A N 1
ATOM 1414 C CA . GLU A 1 197 ? 31.428 -16.888 -18.347 1.00 53.97 197 GLU A CA 1
ATOM 1415 C C . GLU A 1 197 ? 30.862 -16.216 -17.081 1.00 53.97 197 GLU A C 1
ATOM 1417 O O . GLU A 1 197 ? 31.615 -15.686 -16.268 1.00 53.97 197 GLU A O 1
ATOM 1422 N N . CYS A 1 198 ? 29.542 -16.277 -16.857 1.00 49.34 198 CYS A N 1
ATOM 1423 C CA . CYS A 1 198 ? 28.885 -15.658 -15.700 1.00 49.34 198 CYS A CA 1
ATOM 1424 C C . CYS A 1 198 ? 28.716 -16.596 -14.489 1.00 49.34 198 CYS A C 1
ATOM 1426 O O . CYS A 1 198 ? 28.253 -16.155 -13.441 1.00 49.34 198 CYS A O 1
ATOM 1428 N N . VAL A 1 199 ? 29.090 -17.876 -14.591 1.00 49.28 199 VAL A N 1
ATOM 1429 C CA . VAL A 1 199 ? 28.785 -18.896 -13.560 1.00 49.28 199 VAL A CA 1
ATOM 1430 C C . VAL A 1 199 ? 29.790 -18.915 -12.390 1.00 49.28 199 VAL A C 1
ATOM 1432 O O . VAL A 1 199 ? 29.705 -19.767 -11.512 1.00 49.28 199 VAL A O 1
ATOM 1435 N N . GLY A 1 200 ? 30.746 -17.979 -12.350 1.00 48.84 200 GLY A N 1
ATOM 1436 C CA . GLY A 1 200 ? 31.796 -17.916 -11.321 1.00 48.84 200 GLY A CA 1
ATOM 1437 C C . GLY A 1 200 ? 31.476 -17.067 -10.085 1.00 48.84 200 GLY A C 1
ATOM 1438 O O . GLY A 1 200 ? 32.246 -17.083 -9.128 1.00 48.84 200 GLY A O 1
ATOM 1439 N N . LEU A 1 201 ? 30.371 -16.319 -10.075 1.00 46.66 201 LEU A N 1
ATOM 1440 C CA . LEU A 1 201 ? 29.994 -15.458 -8.953 1.00 46.66 201 LEU A CA 1
ATOM 1441 C C . LEU A 1 201 ? 28.560 -15.778 -8.538 1.00 46.66 201 LEU A C 1
ATOM 1443 O O . LEU A 1 201 ? 27.624 -15.640 -9.321 1.00 46.66 201 LEU A O 1
ATOM 1447 N N . SER A 1 202 ? 28.390 -16.235 -7.298 1.00 49.59 202 SER A N 1
ATOM 1448 C CA . SER A 1 202 ? 27.082 -16.465 -6.693 1.00 49.59 202 SER A CA 1
ATOM 1449 C C . SER A 1 202 ? 26.291 -15.153 -6.655 1.00 49.59 202 SER A C 1
ATOM 1451 O O . SER A 1 202 ? 26.541 -14.294 -5.810 1.00 49.59 202 SER A O 1
ATOM 1453 N N . GLY A 1 203 ? 25.346 -14.983 -7.574 1.00 40.47 203 GLY A N 1
ATOM 1454 C CA . GLY A 1 203 ? 24.475 -13.814 -7.582 1.00 40.47 203 GLY A CA 1
ATOM 1455 C C . GLY A 1 203 ? 23.596 -13.748 -8.824 1.00 40.47 203 GLY A C 1
ATOM 1456 O O . GLY A 1 203 ? 24.067 -13.389 -9.892 1.00 40.47 203 GLY A O 1
ATOM 1457 N N . TYR A 1 204 ? 22.318 -14.083 -8.639 1.00 37.34 204 TYR A N 1
ATOM 1458 C CA . TYR A 1 204 ? 21.164 -13.757 -9.484 1.00 37.34 204 TYR A CA 1
ATOM 1459 C C . TYR A 1 204 ? 21.295 -13.951 -11.002 1.00 37.34 204 TYR A C 1
ATOM 1461 O O . TYR A 1 204 ? 21.645 -13.054 -11.766 1.00 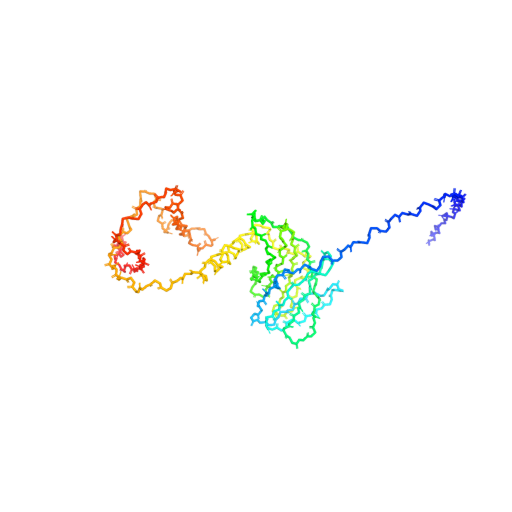37.34 204 TYR A O 1
ATOM 1469 N N . VAL A 1 205 ? 20.832 -15.117 -11.454 1.00 40.44 205 VAL A N 1
ATOM 1470 C CA . VAL A 1 205 ? 20.562 -15.405 -12.864 1.00 40.44 205 VAL A CA 1
ATOM 1471 C C . VAL A 1 205 ? 19.083 -15.123 -13.150 1.00 40.44 205 VAL A C 1
ATOM 1473 O O . VAL A 1 205 ? 18.252 -16.022 -13.140 1.00 40.44 205 VAL A O 1
ATOM 1476 N N . SER A 1 206 ? 18.738 -13.858 -13.391 1.00 40.16 206 SER A N 1
ATOM 1477 C CA . SER A 1 206 ? 17.467 -13.500 -14.037 1.00 40.16 206 SER A CA 1
ATOM 1478 C C . SER A 1 206 ? 17.721 -12.480 -15.146 1.00 40.16 206 SER A C 1
ATOM 1480 O O . SER A 1 206 ? 17.544 -11.278 -14.986 1.00 40.16 206 SER A O 1
ATOM 1482 N N . SER A 1 207 ? 18.197 -13.022 -16.265 1.00 37.91 207 SER A N 1
ATOM 1483 C CA . SER A 1 207 ? 17.978 -12.600 -17.652 1.00 37.91 207 SER A CA 1
ATOM 1484 C C . SER A 1 207 ? 17.853 -11.103 -17.954 1.00 37.91 207 SER A C 1
ATOM 1486 O O . SER A 1 207 ? 16.764 -10.532 -17.998 1.00 37.91 207 SER A O 1
ATOM 1488 N N . ILE A 1 208 ? 18.978 -10.526 -18.381 1.00 38.47 208 ILE A N 1
ATOM 1489 C CA . ILE A 1 208 ? 19.012 -9.381 -19.294 1.00 38.47 208 ILE A CA 1
ATOM 1490 C C . ILE A 1 208 ? 18.589 -9.891 -20.680 1.00 38.47 208 ILE A C 1
ATOM 1492 O O . ILE A 1 208 ? 19.411 -10.211 -21.533 1.00 38.47 208 ILE A O 1
ATOM 1496 N N . VAL A 1 209 ? 17.283 -9.969 -20.917 1.00 39.84 209 VAL A N 1
ATOM 1497 C CA . VAL A 1 209 ? 16.741 -9.744 -22.260 1.00 39.84 209 VAL A CA 1
ATOM 1498 C C . VAL A 1 209 ? 15.963 -8.447 -22.171 1.00 39.84 209 VAL A C 1
ATOM 1500 O O . VAL A 1 209 ? 14.735 -8.417 -22.148 1.00 39.84 209 VAL A O 1
ATOM 1503 N N . THR A 1 210 ? 16.698 -7.338 -22.087 1.00 39.41 210 THR A N 1
ATOM 1504 C CA . THR A 1 210 ? 16.133 -6.019 -22.361 1.00 39.41 210 THR A CA 1
ATOM 1505 C C . THR A 1 210 ? 15.833 -5.985 -23.854 1.00 39.41 210 THR A C 1
ATOM 1507 O O . THR A 1 210 ? 16.641 -5.547 -24.672 1.00 39.41 210 THR A O 1
ATOM 1510 N N . MET A 1 211 ? 14.679 -6.534 -24.230 1.00 39.81 211 MET A N 1
ATOM 1511 C CA . MET A 1 211 ? 14.171 -6.459 -25.586 1.00 39.81 211 MET A CA 1
ATOM 1512 C C . MET A 1 211 ? 13.907 -4.979 -25.867 1.00 39.81 211 MET A C 1
ATOM 1514 O O . MET A 1 211 ? 12.922 -4.397 -25.415 1.00 39.81 211 MET A O 1
ATOM 1518 N N . ARG A 1 212 ? 14.825 -4.348 -26.602 1.00 37.03 212 ARG A N 1
ATOM 1519 C CA . ARG A 1 212 ? 14.689 -2.995 -27.146 1.00 37.03 212 ARG A CA 1
ATOM 1520 C C . ARG A 1 212 ? 13.655 -3.008 -28.283 1.00 37.03 212 ARG A C 1
ATOM 1522 O O . ARG A 1 212 ? 13.966 -2.639 -29.406 1.00 37.03 212 ARG A O 1
ATOM 1529 N N . ILE A 1 213 ? 12.422 -3.436 -28.003 1.00 38.25 213 ILE A N 1
ATOM 1530 C CA . ILE A 1 213 ? 11.253 -3.253 -28.879 1.00 38.25 213 ILE A CA 1
ATOM 1531 C C . ILE A 1 213 ? 10.455 -2.069 -28.337 1.00 38.25 213 ILE A C 1
ATOM 1533 O O . ILE A 1 213 ? 9.331 -2.209 -27.882 1.00 38.25 213 ILE A O 1
ATOM 1537 N N . VAL A 1 214 ? 11.071 -0.888 -28.310 1.00 37.97 214 VAL A N 1
ATOM 1538 C CA . VAL A 1 214 ? 10.336 0.365 -28.047 1.00 37.97 214 VAL A CA 1
ATOM 1539 C C . VAL A 1 214 ? 10.751 1.484 -29.013 1.00 37.97 214 VAL A C 1
ATOM 1541 O O . VAL A 1 214 ? 9.986 2.413 -29.229 1.00 37.97 214 VAL A O 1
ATOM 1544 N N . SER A 1 215 ? 11.891 1.389 -29.707 1.00 33.12 215 SER A N 1
ATOM 1545 C CA . SER A 1 215 ? 12.392 2.513 -30.522 1.00 33.12 215 SER A CA 1
ATOM 1546 C C . SER A 1 215 ? 11.994 2.536 -32.002 1.00 33.12 215 SER A C 1
ATOM 1548 O O . SER A 1 215 ? 12.496 3.393 -32.715 1.00 33.12 215 SER A O 1
ATOM 1550 N N . LEU A 1 216 ? 11.098 1.671 -32.490 1.00 36.50 216 LEU A N 1
ATOM 1551 C CA . LEU A 1 216 ? 10.610 1.777 -33.881 1.00 36.50 216 LEU A CA 1
ATOM 1552 C C . LEU A 1 216 ? 9.178 2.316 -34.015 1.00 36.50 216 LEU A C 1
ATOM 1554 O O . LEU A 1 216 ? 8.680 2.410 -35.128 1.00 36.50 216 LEU A O 1
ATOM 1558 N N . MET A 1 217 ? 8.528 2.722 -32.918 1.00 38.31 217 MET A N 1
ATOM 1559 C CA . MET A 1 217 ? 7.194 3.349 -32.972 1.00 38.31 217 MET A CA 1
ATOM 1560 C C . MET A 1 217 ? 7.186 4.838 -32.601 1.00 38.31 217 MET A C 1
ATOM 1562 O O . MET A 1 217 ? 6.123 5.404 -32.378 1.00 38.31 217 MET A O 1
ATOM 1566 N N . GLN A 1 218 ? 8.356 5.480 -32.537 1.00 37.00 218 GLN A N 1
ATOM 1567 C CA . GLN A 1 218 ? 8.497 6.861 -32.064 1.00 37.00 218 GLN A CA 1
ATOM 1568 C C . GLN A 1 218 ? 9.173 7.790 -33.087 1.00 37.00 218 GLN A C 1
ATOM 1570 O O . GLN A 1 218 ? 9.815 8.764 -32.708 1.00 37.00 218 GLN A O 1
ATOM 1575 N N . GLU A 1 219 ? 9.024 7.505 -34.384 1.00 37.66 219 GLU A N 1
ATOM 1576 C CA . GLU A 1 219 ? 9.113 8.562 -35.395 1.00 37.66 219 GLU A CA 1
ATOM 1577 C C . GLU A 1 219 ? 7.696 9.000 -35.755 1.00 37.66 219 GLU A C 1
ATOM 1579 O O . GLU A 1 219 ? 6.943 8.276 -36.402 1.00 37.66 219 GLU A O 1
ATOM 1584 N N . ASP A 1 220 ? 7.364 10.207 -35.312 1.00 40.88 220 ASP A N 1
ATOM 1585 C CA . ASP A 1 220 ? 6.116 10.943 -35.515 1.00 40.88 220 ASP A CA 1
ATOM 1586 C C . ASP A 1 220 ? 5.977 11.404 -36.983 1.00 40.88 220 ASP A C 1
ATOM 1588 O O . ASP A 1 220 ? 5.802 12.582 -37.298 1.00 40.88 220 ASP A O 1
ATOM 1592 N N . ARG A 1 221 ? 6.141 10.476 -37.933 1.00 38.25 221 ARG A N 1
ATOM 1593 C CA . ARG A 1 221 ? 5.823 10.723 -39.340 1.00 38.25 221 ARG A CA 1
ATOM 1594 C C . ARG A 1 221 ? 4.384 10.283 -39.576 1.00 38.25 221 ARG A C 1
ATOM 1596 O O . ARG A 1 221 ? 4.090 9.104 -39.378 1.00 38.25 221 ARG A O 1
ATOM 1603 N N . PRO A 1 222 ? 3.491 11.165 -40.057 1.00 36.50 222 PRO A N 1
ATOM 1604 C CA . PRO A 1 222 ? 2.190 10.731 -40.534 1.00 36.50 222 PRO A CA 1
ATOM 1605 C C . PRO A 1 222 ? 2.418 9.808 -41.734 1.00 36.50 222 PRO A C 1
ATOM 1607 O O . PRO A 1 222 ? 2.730 10.256 -42.839 1.00 36.50 222 PRO A O 1
ATOM 1610 N N . MET A 1 223 ? 2.307 8.497 -41.515 1.00 36.69 223 MET A N 1
ATOM 1611 C CA . MET A 1 223 ? 2.211 7.551 -42.613 1.00 36.69 223 MET A CA 1
ATOM 1612 C C . MET A 1 223 ? 0.891 7.821 -43.325 1.00 36.69 223 MET A C 1
ATOM 1614 O O . MET A 1 223 ? -0.188 7.525 -42.818 1.00 36.69 223 MET A O 1
ATOM 1618 N N . VAL A 1 224 ? 0.995 8.413 -44.513 1.00 38.59 224 VAL A N 1
ATOM 1619 C CA . VAL A 1 224 ? -0.081 8.439 -45.498 1.00 38.59 224 VAL A CA 1
ATOM 1620 C C . VAL A 1 224 ? -0.469 6.987 -45.755 1.00 38.59 224 VAL A C 1
ATOM 1622 O O . VAL A 1 224 ? 0.311 6.221 -46.321 1.00 38.59 224 VAL A O 1
ATOM 1625 N N . ALA A 1 225 ? -1.656 6.610 -45.284 1.00 40.72 225 ALA A N 1
ATOM 1626 C CA . ALA A 1 225 ? -2.219 5.287 -45.468 1.00 40.72 225 ALA A CA 1
ATOM 1627 C C . ALA A 1 225 ? -2.403 5.026 -46.967 1.00 40.72 225 ALA A C 1
ATOM 1629 O O . ALA A 1 225 ? -3.363 5.480 -47.590 1.00 40.72 225 ALA A O 1
ATOM 1630 N N . ARG A 1 226 ? -1.460 4.295 -47.559 1.00 37.72 226 ARG A N 1
ATOM 1631 C CA . ARG A 1 226 ? -1.700 3.573 -48.801 1.00 37.72 226 ARG A CA 1
ATOM 1632 C C . ARG A 1 226 ? -2.241 2.214 -48.379 1.00 37.72 226 ARG A C 1
ATOM 1634 O O . ARG A 1 226 ? -1.571 1.503 -47.635 1.00 37.72 226 ARG A O 1
ATOM 1641 N N . GLY A 1 227 ? -3.489 1.948 -48.760 1.00 47.22 227 GLY A N 1
ATOM 1642 C CA . GLY A 1 227 ? -4.203 0.721 -48.429 1.00 47.22 227 GLY A CA 1
ATOM 1643 C C . GLY A 1 227 ? -3.404 -0.531 -48.789 1.00 47.22 227 GLY A C 1
ATOM 1644 O O . GLY A 1 227 ? -2.584 -0.502 -49.704 1.00 47.22 227 GLY A O 1
ATOM 1645 N N . ASP A 1 228 ? -3.699 -1.595 -48.048 1.00 47.03 228 ASP A N 1
ATOM 1646 C CA . ASP A 1 228 ? -3.161 -2.954 -48.153 1.00 47.03 228 ASP A CA 1
ATOM 1647 C C . ASP A 1 228 ? -1.797 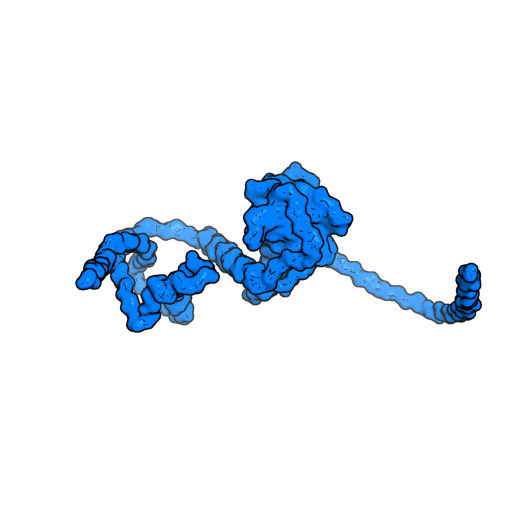-3.201 -47.489 1.00 47.03 228 ASP A C 1
ATOM 1649 O O . ASP A 1 228 ? -0.769 -3.274 -48.153 1.00 47.03 228 ASP A O 1
ATOM 1653 N N . ALA A 1 229 ? -1.797 -3.436 -46.169 1.00 43.88 229 ALA A N 1
ATOM 1654 C CA . ALA A 1 229 ? -0.937 -4.452 -45.540 1.00 43.88 229 ALA A CA 1
ATOM 1655 C C . ALA A 1 229 ? -1.300 -4.681 -44.062 1.00 43.88 229 ALA A C 1
ATOM 1657 O O . ALA A 1 229 ? -1.346 -3.755 -43.256 1.00 43.88 229 ALA A O 1
ATOM 1658 N N . ALA A 1 230 ? -1.526 -5.948 -43.715 1.00 48.06 230 ALA A N 1
ATOM 1659 C CA . ALA A 1 230 ? -1.808 -6.438 -42.371 1.00 48.06 230 ALA A CA 1
ATOM 1660 C C . ALA A 1 230 ? -0.653 -6.176 -41.383 1.00 48.06 230 ALA A C 1
ATOM 1662 O O . ALA A 1 230 ? 0.517 -6.364 -41.716 1.00 48.06 230 ALA A O 1
ATOM 1663 N N . SER A 1 231 ? -0.978 -5.805 -40.140 1.00 40.31 231 SER A N 1
ATOM 1664 C CA . SER A 1 231 ? 0.001 -5.703 -39.050 1.00 40.31 231 SER A CA 1
ATOM 1665 C C . SER A 1 231 ? 0.488 -7.099 -38.621 1.00 40.31 231 SER A C 1
ATOM 1667 O O . SER A 1 231 ? -0.343 -7.951 -38.297 1.00 40.31 231 SER A O 1
ATOM 1669 N N . PRO A 1 232 ? 1.805 -7.372 -38.586 1.00 42.66 232 PRO A N 1
ATOM 1670 C CA . PRO A 1 232 ? 2.314 -8.696 -38.242 1.00 42.66 232 PRO A CA 1
ATOM 1671 C C . PRO A 1 232 ? 2.252 -8.969 -36.729 1.00 42.66 232 PRO A C 1
ATOM 1673 O O . PRO A 1 232 ? 2.642 -8.137 -35.910 1.00 42.66 232 PRO A O 1
ATOM 1676 N N . ARG A 1 233 ? 1.817 -10.180 -36.356 1.00 38.19 233 ARG A N 1
ATOM 1677 C CA . ARG A 1 233 ? 2.017 -10.762 -35.017 1.00 38.19 233 ARG A CA 1
ATOM 1678 C C . ARG A 1 233 ? 3.332 -11.545 -35.001 1.00 38.19 233 ARG A C 1
ATOM 1680 O O . ARG A 1 233 ? 3.550 -12.387 -35.866 1.00 38.19 233 ARG A O 1
ATOM 1687 N N . ILE A 1 234 ? 4.180 -11.302 -34.002 1.00 38.44 234 ILE A N 1
ATOM 1688 C CA . ILE A 1 234 ? 5.448 -12.022 -33.809 1.00 38.44 234 ILE A CA 1
ATOM 1689 C C . ILE A 1 234 ? 5.189 -13.236 -32.910 1.00 38.44 234 ILE A C 1
ATOM 1691 O O . ILE A 1 234 ? 4.766 -13.077 -31.766 1.00 38.44 234 ILE A O 1
ATOM 1695 N N . VAL A 1 235 ? 5.450 -14.443 -33.416 1.00 37.16 235 VAL A N 1
ATOM 1696 C CA . VAL A 1 235 ? 5.431 -15.691 -32.636 1.00 37.16 235 VAL A CA 1
ATOM 1697 C C . VAL A 1 235 ? 6.875 -16.152 -32.455 1.00 37.16 235 VAL A C 1
ATOM 1699 O O . VAL A 1 235 ? 7.554 -16.479 -33.426 1.00 37.16 235 VAL A O 1
ATOM 1702 N N . LEU A 1 236 ? 7.360 -16.153 -31.212 1.00 35.50 236 LEU A N 1
ATOM 1703 C CA . LEU A 1 236 ? 8.698 -16.633 -30.870 1.00 35.50 236 LEU A CA 1
ATOM 1704 C C . LEU A 1 236 ? 8.648 -18.154 -30.704 1.00 35.50 236 LEU A C 1
ATOM 1706 O O . LEU A 1 236 ? 7.987 -18.656 -29.799 1.00 35.50 236 LEU A O 1
ATOM 1710 N N . THR A 1 237 ? 9.346 -18.885 -31.571 1.00 35.56 237 THR A N 1
ATOM 1711 C CA . THR A 1 237 ? 9.505 -20.341 -31.448 1.00 35.56 237 THR A CA 1
ATOM 1712 C C . THR A 1 237 ? 10.959 -20.620 -31.084 1.00 35.56 237 THR A C 1
ATOM 1714 O O . THR A 1 237 ? 11.858 -20.236 -31.830 1.00 35.56 237 THR A O 1
ATOM 1717 N N . ALA A 1 238 ? 11.209 -21.239 -29.927 1.00 38.00 238 ALA A N 1
ATOM 1718 C CA . ALA A 1 238 ? 12.561 -21.631 -29.536 1.00 38.00 238 ALA A CA 1
ATOM 1719 C C . ALA A 1 238 ? 13.049 -22.759 -30.459 1.00 38.00 238 ALA A C 1
ATOM 1721 O O . ALA A 1 238 ? 12.366 -23.770 -30.610 1.00 38.00 238 ALA A O 1
ATOM 1722 N N . ASN A 1 239 ? 14.210 -22.575 -31.089 1.00 44.62 239 ASN A N 1
ATOM 1723 C CA . ASN A 1 239 ? 14.825 -23.576 -31.957 1.00 44.62 239 ASN A CA 1
ATOM 1724 C C . ASN A 1 239 ? 15.730 -24.492 -31.105 1.00 44.62 239 ASN A C 1
ATOM 1726 O O . ASN A 1 239 ? 16.740 -24.004 -30.599 1.00 44.62 239 ASN A O 1
ATOM 1730 N N . PRO A 1 240 ? 15.420 -25.789 -30.916 1.00 44.50 240 PRO A N 1
ATOM 1731 C CA . PRO A 1 240 ? 16.208 -26.694 -30.066 1.00 44.50 240 PRO A CA 1
ATOM 1732 C C . PRO A 1 240 ? 17.528 -27.183 -30.713 1.00 44.50 240 PRO A C 1
ATOM 1734 O O . PRO A 1 240 ? 18.029 -28.257 -30.389 1.00 44.50 240 PRO A O 1
ATOM 1737 N N . GLY A 1 241 ? 18.098 -26.432 -31.658 1.00 44.53 241 GLY A N 1
ATOM 1738 C CA . GLY A 1 241 ? 19.183 -26.893 -32.524 1.00 44.53 241 GLY A CA 1
ATOM 1739 C C . GLY A 1 241 ? 20.598 -26.553 -32.045 1.00 44.53 241 GLY A C 1
ATOM 1740 O O . GLY A 1 241 ? 20.974 -25.388 -32.026 1.00 44.53 241 GLY A O 1
ATOM 1741 N N . GLN A 1 242 ? 21.383 -27.613 -31.816 1.00 44.62 242 GLN A N 1
ATOM 1742 C CA . GLN A 1 242 ? 22.853 -27.695 -31.746 1.00 44.62 242 GLN A CA 1
ATOM 1743 C C . GLN A 1 242 ? 23.547 -27.160 -30.483 1.00 44.62 242 GLN A C 1
ATOM 1745 O O . GLN A 1 242 ? 24.090 -26.060 -30.435 1.00 44.62 242 GLN A O 1
ATOM 1750 N N . LEU A 1 243 ? 23.661 -28.053 -29.494 1.00 50.53 243 LEU A N 1
ATOM 1751 C CA . LEU A 1 243 ? 24.781 -28.035 -28.554 1.00 50.53 243 LEU A CA 1
ATOM 1752 C C . LEU A 1 243 ? 26.096 -28.261 -29.332 1.00 50.53 243 LEU A C 1
ATOM 1754 O O . LEU A 1 243 ? 26.151 -29.187 -30.150 1.00 50.53 243 LEU A O 1
ATOM 1758 N N . PRO A 1 244 ? 27.148 -27.454 -29.104 1.00 50.75 244 PRO A N 1
ATOM 1759 C CA . PRO A 1 244 ? 28.459 -27.710 -29.686 1.00 50.75 244 PRO A CA 1
ATOM 1760 C C . PRO A 1 244 ? 29.018 -29.053 -29.180 1.00 50.75 244 PRO A C 1
ATOM 1762 O O . PRO A 1 244 ? 28.690 -29.474 -28.066 1.00 50.75 244 PRO A O 1
ATOM 1765 N N . PRO A 1 245 ? 29.851 -29.744 -29.982 1.00 53.91 245 PRO A N 1
ATOM 1766 C CA . PRO A 1 245 ? 30.459 -31.006 -29.582 1.00 53.91 245 PRO A CA 1
ATOM 1767 C C . PRO A 1 245 ? 31.267 -30.802 -28.299 1.00 53.91 245 PRO A C 1
ATOM 1769 O O . PRO A 1 245 ? 32.144 -29.941 -28.236 1.00 53.91 245 PRO A O 1
ATOM 1772 N N . GLN A 1 246 ? 30.945 -31.579 -27.265 1.00 58.81 246 GLN A N 1
ATOM 1773 C CA . GLN A 1 246 ? 31.703 -31.561 -26.021 1.00 58.81 246 GLN A CA 1
ATOM 1774 C C . GLN A 1 246 ? 33.124 -32.054 -26.296 1.00 58.81 246 GLN A C 1
ATOM 1776 O O . GLN A 1 246 ? 33.316 -33.113 -26.895 1.00 58.81 246 GLN A O 1
ATOM 1781 N N . ALA A 1 247 ? 34.113 -31.263 -25.883 1.00 59.03 247 ALA A N 1
ATOM 1782 C CA . ALA A 1 247 ? 35.511 -31.644 -25.970 1.00 59.03 247 ALA A CA 1
ATOM 1783 C C . ALA A 1 247 ? 35.746 -32.872 -25.082 1.00 59.03 247 ALA A C 1
ATOM 1785 O O . ALA A 1 247 ? 35.521 -32.832 -23.873 1.00 59.03 247 ALA A O 1
ATOM 1786 N N . VAL A 1 248 ? 36.169 -33.970 -25.705 1.00 64.31 248 VAL A N 1
ATOM 1787 C CA . VAL A 1 248 ? 36.588 -35.186 -25.007 1.00 64.31 248 VAL A CA 1
ATOM 1788 C C . VAL A 1 248 ? 37.904 -34.872 -24.285 1.00 64.31 248 VAL A C 1
ATOM 1790 O O . VAL A 1 248 ? 38.835 -34.401 -24.945 1.00 64.31 248 VAL A O 1
ATOM 1793 N N . PRO A 1 249 ? 38.006 -35.089 -22.962 1.00 61.03 249 PRO A N 1
ATOM 1794 C CA . PRO A 1 249 ? 39.262 -34.911 -22.246 1.00 61.03 249 PRO A CA 1
ATOM 1795 C C . PRO A 1 249 ? 40.295 -35.912 -22.779 1.00 61.03 249 PRO A C 1
ATOM 1797 O O . PRO A 1 249 ? 39.992 -37.093 -22.942 1.00 61.03 249 PRO A O 1
ATOM 1800 N N . GLN A 1 250 ? 41.492 -35.422 -23.100 1.00 62.34 250 GLN A N 1
ATOM 1801 C CA . GLN A 1 250 ? 42.642 -36.277 -23.382 1.00 62.34 250 GLN A CA 1
ATOM 1802 C C . GLN A 1 250 ? 43.354 -36.568 -22.060 1.00 62.34 250 GLN A C 1
ATOM 1804 O O . GLN A 1 250 ? 43.732 -35.625 -21.364 1.00 62.34 250 GLN A O 1
ATOM 1809 N N . ASP A 1 251 ? 43.461 -37.858 -21.734 1.00 72.31 251 ASP A N 1
ATOM 1810 C CA . ASP A 1 251 ? 44.293 -38.402 -20.652 1.00 72.31 251 ASP A CA 1
ATOM 1811 C C . ASP A 1 251 ? 45.794 -38.194 -20.919 1.00 72.31 251 ASP A C 1
ATOM 1813 O O . ASP A 1 251 ? 46.212 -38.303 -22.099 1.00 72.31 251 ASP A O 1
#

Sequence (251 aa):
MIRRIAICSGLFSICLHFVGCATEAPVLESALTTDDSKPTTVQLDQAVHFSTPEGASAVVPAGSYEVKTVGAAALQLAPSGGAPLVIAAAPSAHAYRAGQTEPLAVVMPGDDEDTQYLLFVQTDGAGLEAVGSYSGIQTRAPGLLISPGQSQLYVQTKAMSSSLRSKSKDIVEVGQAPTLSAPVVITAGPNVTYFQECVGLSGYVSSIVTMRIVSLMQEDRPMVARGDAASPRIVLTANPGQLPPQAVPQD

Secondary structure (DSSP, 8-state):
------------------------------------PPPPEEEESS-EEEE-TTS-EEEE-SEEEEEEE-TTSEEEEEETTS--EEEE-EEEE--PPTT--S-EEEEEE-SSTTEEEEEEE-TTSEEEEEEEESS----SSS--PPPHHHHHHHHHHHHHHHHHHHHGGG----------------PPPTTPPPGGGGTTS-S----------STTS---------S--PPPPP--------PPPPPPPP-

Radius of gyration: 29.74 Å; chains: 1; bounding box: 64×82×102 Å

pLDDT: mean 70.41, std 22.01, range [33.12, 98.38]

Foldseek 3Di:
DDDDDDDDDDDDDDPDPPPDDPPPDPPPPPPPPPPPADFAKDFAQAWWWAAAPVRDTDIDGGAMWGWDDDPDFWIWTHGPDDDIDIGGWDKDFEPADPPDPHKYWDWDADPDNQKIWIWIADPVRIITITIIGRVNDDDPPPDPDPDRVVVRVVVVVVVVVVVVVVVCVPPDPDPDFDADDDDDDDDDDPDDDDPVVVPPDPDDDDDPPPPPPPPPVPPPDPPPDPDDDGDYDDDDDDDPDDDDDDDDDDD